Protein AF-0000000086157666 (afdb_homodimer)

Secondary structure (DSSP, 8-state):
-EE---------HHHHHHHHHHHHHHHHHTTTS---GGGHHHHHHHHHHHHGGGSTTEEEEEEEEE--SS-S--EEEEEEEEETTEEEEEEE--SS-HHHHHHHHHHHHHHHHHHHT-SEEEEEEESSSEEEEEEEETTEEEEPPPEE--EETTEE-HHHHHHHHHHHHHHHH--/-EE---------HHHHHHHHHHHHHHHHHTTTS---GGGHHHHHHHHHHTTGGGSTTEEEEEEEEE--SS-S--EEEEEEEEETTEEEEEEE--SS-HHHHHHHHHHHHHHHHHHHT-SEEEEEEESSSEEEEEEEETTEEEEPPPEE--EETTEEPHHHHHHHHHHHHHHHH--

Organism: Pythium oligandrum (NCBI:txid41045)

Nearest PDB structures (foldseek):
  3wvb-assembly1_B  TM=5.348E-01  e=3.841E-01  Methanocaldococcus jannaschii DSM 2661
  3dev-assembly1_B  TM=4.703E-01  e=2.670E-01  Staphylococcus haemolyticus JCSC1435
  2a42-assembly1_B  TM=3.749E-01  e=2.670E-01  Bos taurus
  4awn-assembly1_A  TM=3.803E-01  e=5.527E-01  Homo sapiens
  2a40-assembly1_B  TM=3.661E-01  e=6.630E-01  Bos taurus

Foldseek 3Di:
DAADAFDFAFDDPVLLVVLQVLQLVVCVVVVVPDQQLVRLCSLVVSLVVSQQVVFPQKDKDAWDWQDDPPDPDIAIFRMWMDHPLEIEGEHAGNDPDQPVNVVSVVVVQVSCCVVSVRQKYKYWYYNNFWIKIWIDHPNDIYIYDIQGWDDDNSGTDSVSSSRVSRSVNRSSRPD/DAADAFDFAFDDPVLLVVLQVLQLVVCVVVVVPDQQLVRLCSLVVSLVVSQQVVFPQKDKDAWDWQDDPPDPDIAIFRMWMDHPLEIEGEHAGNDPDQVVNVVSQVVVQVSCCVVSVRQKYKYWYYNNFWIKIWIDHPNDIYIYDIQGWDDDNSGTDSVSSSRVSRSVNRSSRPD

Solvent-accessible surface area (backbone atoms only — not comparable to full-atom values): 18558 Å² total; per-residue (Å²): 127,50,75,44,80,72,56,67,38,90,66,59,65,70,58,48,50,40,50,40,51,52,50,22,26,47,39,45,29,46,69,74,45,74,64,49,42,85,46,28,55,72,64,40,47,57,61,51,29,72,37,43,61,76,40,78,76,50,43,65,44,68,64,43,75,43,69,48,95,84,46,90,64,71,19,62,26,53,30,36,37,40,36,88,74,38,39,35,34,33,32,67,40,54,66,93,47,61,66,58,47,50,53,37,48,51,52,34,39,53,45,50,24,65,75,67,69,30,66,45,28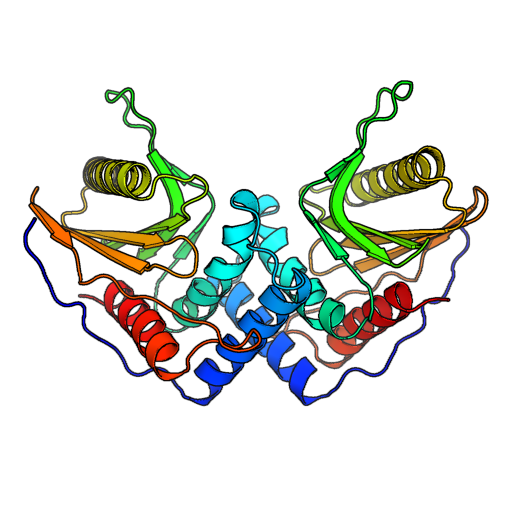,36,35,36,42,26,55,63,34,47,39,36,45,37,38,38,43,88,93,38,58,32,34,31,66,80,41,68,46,49,65,58,98,44,31,56,41,63,70,45,44,47,48,52,53,8,26,50,44,33,63,72,61,58,129,124,51,75,44,80,73,56,66,38,91,68,59,65,69,59,49,50,41,52,40,50,52,51,22,25,46,38,46,30,48,68,74,46,74,63,51,44,85,46,27,56,73,65,40,47,59,62,50,29,72,36,42,61,77,42,78,76,50,44,67,44,69,64,42,74,43,69,48,95,85,46,92,63,71,18,63,25,52,32,36,36,38,37,89,73,37,38,34,34,32,34,65,41,54,64,93,47,62,66,59,46,49,52,36,48,50,53,35,38,53,46,48,23,65,74,67,69,30,67,45,27,34,34,34,42,27,56,63,33,48,37,36,42,34,38,38,45,88,92,39,61,32,36,31,68,80,42,68,46,51,65,59,98,43,30,56,41,64,69,45,46,49,48,53,52,8,26,51,46,33,63,72,60,58,129

Structure (mmCIF, N/CA/C/O backbone):
data_AF-0000000086157666-model_v1
#
loop_
_entity.id
_entity.type
_entity.pdbx_description
1 polymer 'Uncharacterized protein'
#
loop_
_atom_site.group_PDB
_atom_site.id
_atom_site.type_symbol
_atom_site.label_atom_id
_atom_site.label_alt_id
_atom_site.label_comp_id
_atom_site.label_asym_id
_atom_site.label_entity_id
_atom_site.label_seq_id
_atom_site.pdbx_PDB_ins_code
_atom_site.Cartn_x
_atom_site.Cartn_y
_atom_site.Cartn_z
_atom_site.occupancy
_atom_site.B_iso_or_equiv
_atom_site.auth_seq_id
_atom_site.auth_comp_id
_atom_site.auth_asym_id
_atom_site.auth_atom_id
_atom_site.pdbx_PDB_model_num
ATOM 1 N N . MET A 1 1 ? -14.602 -25.766 -15.359 1 53.94 1 MET A N 1
ATOM 2 C CA . MET A 1 1 ? -13.531 -25.266 -14.5 1 53.94 1 MET A CA 1
ATOM 3 C C . MET A 1 1 ? -13.086 -26.328 -13.508 1 53.94 1 MET A C 1
ATOM 5 O O . MET A 1 1 ? -13.914 -27.016 -12.914 1 53.94 1 MET A O 1
ATOM 9 N N . GLN A 1 2 ? -11.914 -26.875 -13.734 1 71.19 2 GLN A N 1
ATOM 10 C CA . GLN A 1 2 ? -11.406 -27.906 -12.836 1 71.19 2 GLN A CA 1
ATOM 11 C C . GLN A 1 2 ? -10.859 -27.297 -11.555 1 71.19 2 GLN A C 1
ATOM 13 O O . GLN A 1 2 ? -10.297 -26.188 -11.57 1 71.19 2 GLN A O 1
ATOM 18 N N . VAL A 1 3 ? -11.227 -27.844 -10.477 1 75.62 3 VAL A N 1
ATOM 19 C CA . VAL A 1 3 ? -10.875 -27.344 -9.156 1 75.62 3 VAL A CA 1
ATOM 20 C C . VAL A 1 3 ? -9.578 -27.984 -8.688 1 75.62 3 VAL A C 1
ATOM 22 O O . VAL A 1 3 ? -9.367 -29.188 -8.875 1 75.62 3 VAL A O 1
ATOM 25 N N . TYR A 1 4 ? -8.672 -27.156 -8.422 1 81.88 4 TYR A N 1
ATOM 26 C CA . TYR A 1 4 ? -7.5 -27.688 -7.723 1 81.88 4 TYR A CA 1
ATOM 27 C C . TYR A 1 4 ? -7.387 -27.094 -6.324 1 81.88 4 TYR A C 1
ATOM 29 O O . TYR A 1 4 ? -8.148 -26.188 -5.965 1 81.88 4 TYR A O 1
ATOM 37 N N . ARG A 1 5 ? -6.613 -27.781 -5.488 1 86 5 ARG A N 1
ATOM 38 C CA . ARG A 1 5 ? -6.383 -27.25 -4.145 1 86 5 ARG A CA 1
ATOM 39 C C . ARG A 1 5 ? -4.953 -26.75 -3.998 1 86 5 ARG A C 1
ATOM 41 O O . ARG A 1 5 ? -3.998 -27.516 -4.113 1 86 5 ARG A O 1
ATOM 48 N N . GLU A 1 6 ? -4.902 -25.453 -3.773 1 89.38 6 GLU A N 1
ATOM 49 C CA . GLU A 1 6 ? -3.584 -24.859 -3.545 1 89.38 6 GLU A CA 1
ATOM 50 C C . GLU A 1 6 ? -3.043 -25.234 -2.168 1 89.38 6 GLU A C 1
ATOM 52 O O . GLU A 1 6 ? -3.762 -25.172 -1.17 1 89.38 6 GLU A O 1
ATOM 57 N N . ALA A 1 7 ? -1.804 -25.672 -2.119 1 90.19 7 ALA A N 1
ATOM 58 C CA . ALA A 1 7 ? -1.181 -26.031 -0.848 1 90.19 7 ALA A CA 1
ATOM 59 C C . ALA A 1 7 ? -1.034 -24.812 0.054 1 90.19 7 ALA A C 1
ATOM 61 O O . ALA A 1 7 ? -0.947 -23.688 -0.431 1 90.19 7 ALA A O 1
ATOM 62 N N . VAL A 1 8 ? -1.084 -25.062 1.365 1 93.56 8 VAL A N 1
ATOM 63 C CA . VAL A 1 8 ? -0.893 -24 2.346 1 93.56 8 VAL A CA 1
ATOM 64 C C . VAL A 1 8 ? 0.46 -24.172 3.033 1 93.56 8 VAL A C 1
ATOM 66 O O . VAL A 1 8 ? 0.665 -25.125 3.791 1 93.56 8 VAL A O 1
ATOM 69 N N . ARG A 1 9 ? 1.314 -23.297 2.793 1 93.56 9 ARG A N 1
ATOM 70 C CA . ARG A 1 9 ? 2.613 -23.312 3.459 1 93.56 9 ARG A CA 1
ATOM 71 C C . ARG A 1 9 ? 2.539 -22.656 4.832 1 93.56 9 ARG A C 1
ATOM 73 O O . ARG A 1 9 ? 1.799 -21.688 5.023 1 93.56 9 ARG A O 1
ATOM 80 N N . LEU A 1 10 ? 3.355 -23.188 5.633 1 92 10 LEU A N 1
ATOM 81 C CA . LEU A 1 10 ? 3.412 -22.609 6.973 1 92 10 LEU A CA 1
ATOM 82 C C . LEU A 1 10 ? 4.02 -21.203 6.93 1 92 10 LEU A C 1
ATOM 84 O O . LEU A 1 10 ? 5.027 -20.984 6.258 1 92 10 LEU A O 1
ATOM 88 N N . TYR A 1 11 ? 3.396 -20.312 7.605 1 93.69 11 TYR A N 1
ATOM 89 C CA . TYR A 1 11 ? 3.848 -18.938 7.746 1 93.69 11 TYR A CA 1
ATOM 90 C C . TYR A 1 11 ? 4.148 -18.609 9.203 1 93.69 11 TYR A C 1
ATOM 92 O O . TYR A 1 11 ? 3.369 -18.953 10.102 1 93.69 11 TYR A O 1
ATOM 100 N N . ALA A 1 12 ? 5.316 -18.047 9.438 1 93.81 12 ALA A N 1
ATOM 101 C CA . ALA A 1 12 ? 5.766 -17.797 10.805 1 93.81 12 ALA A CA 1
ATOM 102 C C . ALA A 1 12 ? 4.719 -17 11.578 1 93.81 12 ALA A C 1
ATOM 104 O O . ALA A 1 12 ? 4.184 -16 11.078 1 93.81 12 ALA A O 1
ATOM 105 N N . SER A 1 13 ? 4.465 -17.375 12.812 1 94 13 SER A N 1
ATOM 106 C CA . SER A 1 13 ? 3.438 -16.734 13.641 1 94 13 SER A CA 1
ATOM 107 C C . SER A 1 13 ? 3.752 -15.266 13.883 1 94 13 SER A C 1
ATOM 109 O O . SER A 1 13 ? 2.848 -14.438 13.93 1 94 13 SER A O 1
ATOM 111 N N . SER A 1 14 ? 4.988 -14.977 14.078 1 95 14 SER A N 1
ATOM 112 C CA . SER A 1 14 ? 5.391 -13.586 14.305 1 95 14 SER A CA 1
ATOM 113 C C . SER A 1 14 ? 5.07 -12.711 13.102 1 95 14 SER A C 1
ATOM 115 O O . SER A 1 14 ? 4.57 -11.594 13.258 1 95 14 SER A O 1
ATOM 117 N N . ASP A 1 15 ? 5.383 -13.258 11.945 1 96.5 15 ASP A N 1
ATOM 118 C CA . ASP A 1 15 ? 5.105 -12.508 10.727 1 96.5 15 ASP A CA 1
ATOM 119 C C . ASP A 1 15 ? 3.604 -12.391 10.477 1 96.5 15 ASP A C 1
ATOM 121 O O . ASP A 1 15 ? 3.127 -11.367 9.984 1 96.5 15 ASP A O 1
ATOM 125 N N . LEU A 1 16 ? 2.949 -13.422 10.852 1 97.19 16 LEU A N 1
ATOM 126 C CA . LEU A 1 16 ? 1.497 -13.398 10.719 1 97.19 16 LEU A CA 1
ATOM 127 C C . LEU A 1 16 ? 0.892 -12.312 11.609 1 97.19 16 LEU A C 1
ATOM 129 O O . LEU A 1 16 ? -0.056 -11.633 11.203 1 97.19 16 LEU A O 1
ATOM 133 N N . GLN A 1 17 ? 1.392 -12.172 12.758 1 97.19 17 GLN A N 1
ATOM 134 C CA . GLN A 1 17 ? 0.925 -11.141 13.672 1 97.19 17 GLN A CA 1
ATOM 135 C C . GLN A 1 17 ? 1.195 -9.75 13.117 1 97.19 17 GLN A C 1
ATOM 137 O O . GLN A 1 17 ? 0.362 -8.844 13.25 1 97.19 17 GLN A O 1
ATOM 142 N N . VAL A 1 18 ? 2.346 -9.602 12.531 1 97.88 18 VAL A N 1
ATOM 143 C CA . VAL A 1 18 ? 2.68 -8.328 11.906 1 97.88 18 VAL A CA 1
ATOM 144 C C . VAL A 1 18 ? 1.67 -8.016 10.805 1 97.88 18 VAL A C 1
ATOM 146 O O . VAL A 1 18 ? 1.102 -6.922 10.766 1 97.88 18 VAL A O 1
ATOM 149 N N . LEU A 1 19 ? 1.475 -8.984 9.984 1 97.88 19 LEU A N 1
ATOM 150 C CA . LEU A 1 19 ? 0.529 -8.797 8.891 1 97.88 19 LEU A CA 1
ATOM 151 C C . LEU A 1 19 ? -0.865 -8.484 9.422 1 97.88 19 LEU A C 1
ATOM 153 O O . LEU A 1 19 ? -1.534 -7.578 8.922 1 97.88 19 LEU A O 1
ATOM 157 N N . SER A 1 20 ? -1.284 -9.172 10.422 1 97.38 20 SER A N 1
ATOM 158 C CA . SER A 1 20 ? -2.582 -8.93 11.047 1 97.38 20 SER A CA 1
ATOM 159 C C . SER A 1 20 ? -2.686 -7.504 11.578 1 97.38 20 SER A C 1
ATOM 161 O O . SER A 1 20 ? -3.701 -6.836 11.383 1 97.38 20 SER A O 1
ATOM 163 N N . THR A 1 21 ? -1.69 -7.059 12.211 1 97.19 21 THR A N 1
ATOM 164 C CA . THR A 1 21 ? -1.676 -5.715 12.781 1 97.19 21 THR A CA 1
ATOM 165 C C . THR A 1 21 ? -1.778 -4.664 11.672 1 97.19 21 THR A C 1
ATOM 167 O O . THR A 1 21 ? -2.559 -3.715 11.781 1 97.19 21 THR A O 1
ATOM 170 N N . VAL A 1 22 ? -1.031 -4.887 10.617 1 96.94 22 VAL A N 1
ATOM 171 C CA . VAL A 1 22 ? -1.02 -3.92 9.523 1 96.94 22 VAL A CA 1
ATOM 172 C C . VAL A 1 22 ? -2.393 -3.875 8.859 1 96.94 22 VAL A C 1
ATOM 174 O O . VAL A 1 22 ? -2.906 -2.797 8.555 1 96.94 22 VAL A O 1
ATOM 177 N N . LEU A 1 23 ? -2.951 -5.004 8.648 1 95.19 23 LEU A N 1
ATOM 178 C CA . LEU A 1 23 ? -4.281 -5.055 8.055 1 95.19 23 LEU A CA 1
ATOM 179 C C . LEU A 1 23 ? -5.305 -4.363 8.953 1 95.19 23 LEU A C 1
ATOM 181 O O . LEU A 1 23 ? -6.199 -3.67 8.469 1 95.19 23 LEU A O 1
ATOM 185 N N . THR A 1 24 ? -5.16 -4.535 10.203 1 94.44 24 THR A N 1
ATOM 186 C CA . THR A 1 24 ? -6.039 -3.877 11.164 1 94.44 24 THR A CA 1
ATOM 187 C C . THR A 1 24 ? -5.871 -2.361 11.102 1 94.44 24 THR A C 1
ATOM 189 O O . THR A 1 24 ? -6.859 -1.622 11.117 1 94.44 24 THR A O 1
ATOM 192 N N . TRP A 1 25 ? -4.594 -1.924 11.023 1 94.19 25 TRP A N 1
ATOM 193 C CA . TRP A 1 25 ? -4.332 -0.496 10.875 1 94.19 25 TRP A CA 1
ATOM 194 C C . TRP A 1 25 ? -5.062 0.064 9.656 1 94.19 25 TRP A C 1
ATOM 196 O O . TRP A 1 25 ? -5.711 1.109 9.742 1 94.19 25 TRP A O 1
ATOM 206 N N . ILE A 1 26 ? -4.957 -0.619 8.57 1 93.38 26 ILE A N 1
ATOM 207 C CA . ILE A 1 26 ? -5.523 -0.158 7.309 1 93.38 26 ILE A CA 1
ATOM 208 C C . ILE A 1 26 ? -7.043 -0.086 7.418 1 93.38 26 ILE A C 1
ATOM 210 O O . ILE A 1 26 ? -7.648 0.937 7.086 1 93.38 26 ILE A O 1
ATOM 214 N N . LEU A 1 27 ? -7.625 -1.099 7.922 1 90.81 27 LEU A N 1
ATOM 215 C CA . LEU A 1 27 ? -9.078 -1.142 7.996 1 90.81 27 LEU A CA 1
ATOM 216 C C . LEU A 1 27 ? -9.609 -0.072 8.945 1 90.81 27 LEU A C 1
ATOM 218 O O . LEU A 1 27 ? -10.617 0.573 8.664 1 90.81 27 LEU A O 1
ATOM 222 N N . LYS A 1 28 ? -8.969 0.094 9.992 1 89.56 28 LYS A N 1
ATOM 223 C CA . LYS A 1 28 ? -9.391 1.103 10.961 1 89.56 28 LYS A CA 1
ATOM 224 C C . LYS A 1 28 ? -9.242 2.51 10.383 1 89.56 28 LYS A C 1
ATOM 226 O O . LYS A 1 28 ? -10.008 3.41 10.734 1 89.56 28 LYS A O 1
ATOM 231 N N . SER A 1 29 ? -8.227 2.631 9.586 1 89.38 29 SER A N 1
ATOM 232 C CA . SER A 1 29 ? -8.008 3.938 8.977 1 89.38 29 SER A CA 1
ATOM 233 C C . SER A 1 29 ? -9.148 4.316 8.039 1 89.38 29 SER A C 1
ATOM 235 O O . SER A 1 29 ? -9.414 5.5 7.828 1 89.38 29 SER A O 1
ATOM 237 N N . PHE A 1 30 ? -9.812 3.359 7.512 1 83.12 30 PHE A N 1
ATOM 238 C CA . PHE A 1 30 ? -10.922 3.643 6.609 1 83.12 30 PHE A CA 1
ATOM 239 C C . PHE A 1 30 ? -12.258 3.529 7.34 1 83.12 30 PHE A C 1
ATOM 241 O O . PHE A 1 30 ? -13.312 3.646 6.723 1 83.12 30 PHE A O 1
ATOM 248 N N . LYS A 1 31 ? -12.297 3.691 8.688 1 70.31 31 LYS A N 1
ATOM 249 C CA . LYS A 1 31 ? -13.43 3.725 9.609 1 70.31 31 LYS A CA 1
ATOM 250 C C . LYS A 1 31 ? -14.508 2.734 9.188 1 70.31 31 LYS A C 1
ATOM 252 O O . LYS A 1 31 ? -15.695 3.061 9.195 1 70.31 31 LYS A O 1
ATOM 257 N N . GLY A 1 32 ? -14.156 1.56 8.914 1 55.94 32 GLY A N 1
ATOM 258 C CA . GLY A 1 32 ? -15.141 0.522 8.672 1 55.94 32 GLY A CA 1
ATOM 259 C C . GLY A 1 32 ? -15.836 0.662 7.332 1 55.94 32 GLY A C 1
ATOM 260 O O . GLY A 1 32 ? -16.703 -0.151 6.984 1 55.94 32 GLY A O 1
ATOM 261 N N . ILE A 1 33 ? -15.672 1.904 6.805 1 53.53 33 ILE A N 1
ATOM 262 C CA . ILE A 1 33 ? -16.281 1.963 5.48 1 53.53 33 ILE A CA 1
ATOM 263 C C . ILE A 1 33 ? -15.508 1.069 4.512 1 53.53 33 ILE A C 1
ATOM 265 O O . ILE A 1 33 ? -14.297 0.89 4.656 1 53.53 33 ILE A O 1
ATOM 269 N N . LEU A 1 34 ? -16.344 0.432 3.883 1 56.06 34 LEU A N 1
ATOM 270 C CA . LEU A 1 34 ? -15.82 -0.434 2.832 1 56.06 34 LEU A CA 1
ATOM 271 C C . LEU A 1 34 ? -14.781 0.299 1.99 1 56.06 34 LEU A C 1
ATOM 273 O O . LEU A 1 34 ? -15.008 1.43 1.557 1 56.06 34 LEU A O 1
ATOM 277 N N . LEU A 1 35 ? -13.594 -0.05 2.15 1 66.06 35 LEU A N 1
ATOM 278 C CA . LEU A 1 35 ? -12.547 0.42 1.249 1 66.06 35 LEU A CA 1
ATOM 279 C C . LEU A 1 35 ? -13.102 0.649 -0.153 1 66.06 35 LEU A C 1
ATOM 281 O O . LEU A 1 35 ? -13.812 -0.206 -0.694 1 66.06 35 LEU A O 1
ATOM 285 N N . ARG A 1 36 ? -13.039 1.963 -0.493 1 73.19 36 ARG A N 1
ATOM 286 C CA . ARG A 1 36 ? -13.367 2.168 -1.901 1 73.19 36 ARG A CA 1
ATOM 287 C C . ARG A 1 36 ? -12.641 1.154 -2.781 1 73.19 36 ARG A C 1
ATOM 289 O O . ARG A 1 36 ? -11.547 0.693 -2.438 1 73.19 36 ARG A O 1
ATOM 296 N N . MET A 1 37 ? -13.359 0.844 -3.775 1 74.94 37 MET A N 1
ATOM 297 C CA . MET A 1 37 ? -12.797 -0.153 -4.688 1 74.94 37 MET A CA 1
ATOM 298 C C . MET A 1 37 ? -11.398 0.248 -5.141 1 74.94 37 MET A C 1
ATOM 300 O O . MET A 1 37 ? -10.5 -0.593 -5.211 1 74.94 37 MET A O 1
ATOM 304 N N . THR A 1 38 ? -11.227 1.511 -5.285 1 71.38 38 THR A N 1
ATOM 305 C CA . THR A 1 38 ? -9.953 2.008 -5.797 1 71.38 38 THR A CA 1
ATOM 306 C C . THR A 1 38 ? -8.867 1.918 -4.727 1 71.38 38 THR A C 1
ATOM 308 O O . THR A 1 38 ? -7.68 1.969 -5.039 1 71.38 38 THR A O 1
ATOM 311 N N . ASP A 1 39 ? -9.352 1.662 -3.51 1 82.69 39 ASP A N 1
ATOM 312 C CA . ASP A 1 39 ? -8.406 1.687 -2.396 1 82.69 39 ASP A CA 1
ATOM 313 C C . ASP A 1 39 ? -8.055 0.271 -1.944 1 82.69 39 ASP A C 1
ATOM 315 O O . ASP A 1 39 ? -7.203 0.087 -1.071 1 82.69 39 ASP A O 1
ATOM 319 N N . ARG A 1 40 ? -8.562 -0.678 -2.658 1 89.69 40 ARG A N 1
ATOM 320 C CA . ARG A 1 40 ? -8.406 -2.066 -2.236 1 89.69 40 ARG A CA 1
ATOM 321 C C . ARG A 1 40 ? -6.953 -2.518 -2.365 1 89.69 40 ARG A C 1
ATOM 323 O O . ARG A 1 40 ? -6.516 -3.43 -1.66 1 89.69 40 ARG A O 1
ATOM 330 N N . THR A 1 41 ? -6.262 -1.806 -3.135 1 91.94 41 THR A N 1
ATOM 331 C CA . THR A 1 41 ? -4.855 -2.152 -3.305 1 91.94 41 THR A CA 1
ATOM 332 C C . THR A 1 41 ? -4.094 -1.981 -1.993 1 91.94 41 THR A C 1
ATOM 334 O O . THR A 1 41 ? -3.166 -2.742 -1.703 1 91.94 41 THR A O 1
ATOM 337 N N . HIS A 1 42 ? -4.52 -1.074 -1.185 1 92.38 42 HIS A N 1
ATOM 338 C CA . HIS A 1 42 ? -3.854 -0.849 0.093 1 92.38 42 HIS A CA 1
ATOM 339 C C . HIS A 1 42 ? -4.074 -2.02 1.045 1 92.38 42 HIS A C 1
ATOM 341 O O . HIS A 1 42 ? -3.23 -2.301 1.897 1 92.38 42 HIS A O 1
ATOM 347 N N . LEU A 1 43 ? -5.168 -2.652 0.862 1 92.81 43 LEU A N 1
ATOM 348 C CA . LEU A 1 43 ? -5.477 -3.807 1.697 1 92.81 43 LEU A CA 1
ATOM 349 C C . LEU A 1 43 ? -4.785 -5.059 1.171 1 92.81 43 LEU A C 1
ATOM 351 O O . LEU A 1 43 ? -4.414 -5.941 1.949 1 92.81 43 LEU A O 1
ATOM 355 N N . VAL A 1 44 ? -4.477 -5.109 -0.074 1 95.5 44 VAL A N 1
ATOM 356 C CA . VAL A 1 44 ? -3.977 -6.316 -0.725 1 95.5 44 VAL A CA 1
ATOM 357 C C . VAL A 1 44 ? -2.451 -6.312 -0.714 1 95.5 44 VAL A C 1
ATOM 359 O O . VAL A 1 44 ? -1.823 -7.359 -0.517 1 95.5 44 VAL A O 1
ATOM 362 N N . ALA A 1 45 ? -1.854 -5.199 -0.817 1 95.5 45 ALA A N 1
ATOM 363 C CA . ALA A 1 45 ? -0.411 -5.062 -0.997 1 95.5 45 ALA A CA 1
ATOM 364 C C . ALA A 1 45 ? 0.347 -5.703 0.163 1 95.5 45 ALA A C 1
ATOM 366 O O . ALA A 1 45 ? 1.345 -6.398 -0.047 1 95.5 45 ALA A O 1
ATOM 367 N N . PRO A 1 46 ? -0.121 -5.566 1.376 1 96.62 46 PRO A N 1
ATOM 368 C CA . PRO A 1 46 ? 0.637 -6.156 2.482 1 96.62 46 PRO A CA 1
ATOM 369 C C . PRO A 1 46 ? 0.793 -7.672 2.35 1 96.62 46 PRO A C 1
ATOM 371 O O . PRO A 1 46 ? 1.799 -8.234 2.793 1 96.62 46 PRO A O 1
ATOM 374 N N . PHE A 1 47 ? -0.173 -8.344 1.762 1 96.88 47 PHE A N 1
ATOM 375 C CA . PHE A 1 47 ? -0.066 -9.781 1.56 1 96.88 47 PHE A CA 1
ATOM 376 C C . PHE A 1 47 ? 1.107 -10.117 0.646 1 96.88 47 PHE A C 1
ATOM 378 O O . PHE A 1 47 ? 1.761 -11.148 0.818 1 96.88 47 PHE A O 1
ATOM 385 N N . LEU A 1 48 ? 1.305 -9.258 -0.298 1 95.5 48 LEU A N 1
ATOM 386 C CA . LEU A 1 48 ? 2.408 -9.461 -1.232 1 95.5 48 LEU A CA 1
ATOM 387 C C . LEU A 1 48 ? 3.75 -9.211 -0.548 1 95.5 48 LEU A C 1
ATOM 389 O O . LEU A 1 48 ? 4.656 -10.047 -0.637 1 95.5 48 LEU A O 1
ATOM 393 N N . TRP A 1 49 ? 3.789 -8.125 0.187 1 95.44 49 TRP A N 1
ATOM 394 C CA . TRP A 1 49 ? 5.051 -7.746 0.817 1 95.44 49 TRP A CA 1
ATOM 395 C C . TRP A 1 49 ? 5.449 -8.758 1.883 1 95.44 49 TRP A C 1
ATOM 397 O O . TRP A 1 49 ? 6.641 -9.008 2.094 1 95.44 49 TRP A O 1
ATOM 407 N N . ALA A 1 50 ? 4.531 -9.359 2.471 1 96.25 50 ALA A N 1
ATOM 408 C CA . ALA A 1 50 ? 4.793 -10.312 3.547 1 96.25 50 ALA A CA 1
ATOM 409 C C . ALA A 1 50 ? 5.398 -11.602 3.004 1 96.25 50 ALA A C 1
ATOM 411 O O . ALA A 1 50 ? 6.043 -12.352 3.74 1 96.25 50 ALA A O 1
ATOM 412 N N . VAL A 1 51 ? 5.238 -11.867 1.74 1 95.44 51 VAL A N 1
ATOM 413 C CA . VAL A 1 51 ? 5.578 -13.195 1.243 1 95.44 51 VAL A CA 1
ATOM 414 C C . VAL A 1 51 ? 6.773 -13.102 0.296 1 95.44 51 VAL A C 1
ATOM 416 O O . VAL A 1 51 ? 7.617 -14 0.261 1 95.44 51 VAL A O 1
ATOM 419 N N . VAL A 1 52 ? 6.949 -12.055 -0.426 1 93.12 52 VAL A N 1
ATOM 420 C CA . VAL A 1 52 ? 7.918 -11.93 -1.51 1 93.12 52 VAL A CA 1
ATOM 421 C C . VAL A 1 52 ? 9.328 -12.125 -0.962 1 93.12 52 VAL A C 1
ATOM 423 O O . VAL A 1 52 ? 10.125 -12.867 -1.532 1 93.12 52 VAL A O 1
ATOM 426 N N . PRO A 1 53 ? 9.625 -11.57 0.208 1 91.5 53 PRO A N 1
ATOM 427 C CA . PRO A 1 53 ? 10.992 -11.727 0.719 1 91.5 53 PRO A CA 1
ATOM 428 C C . PRO A 1 53 ? 11.328 -13.172 1.076 1 91.5 53 PRO A C 1
ATOM 430 O O . PRO A 1 53 ? 12.508 -13.516 1.215 1 91.5 53 PRO A O 1
ATOM 433 N N . LEU A 1 54 ? 10.344 -13.984 1.205 1 92.81 54 LEU A N 1
ATOM 434 C CA . LEU A 1 54 ? 10.555 -15.367 1.617 1 92.81 54 LEU A CA 1
ATOM 435 C C . LEU A 1 54 ? 10.828 -16.25 0.41 1 92.81 54 LEU A C 1
ATOM 437 O O . LEU A 1 54 ? 11.219 -17.422 0.565 1 92.81 54 LEU A O 1
ATOM 441 N N . VAL A 1 55 ? 10.562 -15.727 -0.764 1 91.25 55 VAL A N 1
ATOM 442 C CA . VAL A 1 55 ? 10.719 -16.5 -1.99 1 91.25 55 VAL A CA 1
ATOM 443 C C . VAL A 1 55 ? 11.977 -16.047 -2.732 1 91.25 55 VAL A C 1
ATOM 445 O O . VAL A 1 55 ? 12.023 -14.922 -3.246 1 91.25 55 VAL A O 1
ATOM 448 N N . PRO A 1 56 ? 12.891 -16.875 -2.809 1 87.56 56 PRO A N 1
ATOM 449 C CA . PRO A 1 56 ? 14.148 -16.453 -3.436 1 87.56 56 PRO A CA 1
ATOM 450 C C . PRO A 1 56 ? 13.992 -16.141 -4.918 1 87.56 56 PRO A C 1
ATOM 452 O O . PRO A 1 56 ? 13.109 -16.688 -5.586 1 87.56 56 PRO A O 1
ATOM 455 N N . ASN A 1 57 ? 14.82 -15.242 -5.449 1 88.69 57 ASN A N 1
ATOM 456 C CA . ASN A 1 57 ? 14.93 -14.914 -6.867 1 88.69 57 ASN A CA 1
ATOM 457 C C . ASN A 1 57 ? 13.594 -14.453 -7.441 1 88.69 57 ASN A C 1
ATOM 459 O O . ASN A 1 57 ? 13.195 -14.883 -8.531 1 88.69 57 ASN A O 1
ATOM 463 N N . THR A 1 58 ? 12.875 -13.773 -6.621 1 90.69 58 THR A N 1
ATOM 464 C CA . THR A 1 58 ? 11.586 -13.25 -7.059 1 90.69 58 THR A CA 1
ATOM 465 C C . THR A 1 58 ? 11.648 -11.734 -7.223 1 90.69 58 THR A C 1
ATOM 467 O O . THR A 1 58 ? 12.227 -11.039 -6.387 1 90.69 58 THR A O 1
ATOM 470 N N . SER A 1 59 ? 11.133 -11.266 -8.344 1 88.25 59 SER A N 1
ATOM 471 C CA . SER A 1 59 ? 10.984 -9.828 -8.57 1 88.25 59 SER A CA 1
ATOM 472 C C . SER A 1 59 ? 9.516 -9.438 -8.711 1 88.25 59 SER A C 1
ATOM 474 O O . SER A 1 59 ? 8.68 -10.273 -9.062 1 88.25 59 SER A O 1
ATOM 476 N N . VAL A 1 60 ? 9.266 -8.188 -8.398 1 90.88 60 VAL A N 1
ATOM 477 C CA . VAL A 1 60 ? 7.895 -7.695 -8.453 1 90.88 60 VAL A CA 1
ATOM 478 C C . VAL A 1 60 ? 7.812 -6.496 -9.391 1 90.88 60 VAL A C 1
ATOM 480 O O . VAL A 1 60 ? 8.664 -5.609 -9.359 1 90.88 60 VAL A O 1
ATOM 483 N N . SER A 1 61 ? 6.875 -6.516 -10.273 1 89.56 61 SER A N 1
ATOM 484 C CA . SER A 1 61 ? 6.488 -5.367 -11.086 1 89.56 61 SER A CA 1
ATOM 485 C C . SER A 1 61 ? 5.074 -4.91 -10.758 1 89.56 61 SER A C 1
ATOM 487 O O . SER A 1 61 ? 4.191 -5.73 -10.5 1 89.56 61 SER A O 1
ATOM 489 N N . LEU A 1 62 ? 4.957 -3.594 -10.773 1 90.81 62 LEU A N 1
ATOM 490 C CA . LEU A 1 62 ? 3.664 -3.029 -10.406 1 90.81 62 LEU A CA 1
ATOM 491 C C . LEU A 1 62 ? 2.934 -2.496 -11.633 1 90.81 62 LEU A C 1
ATOM 493 O O . LEU A 1 62 ? 3.564 -2.002 -12.57 1 90.81 62 LEU A O 1
ATOM 497 N N . ASP A 1 63 ? 1.607 -2.648 -11.555 1 88.94 63 ASP A N 1
ATOM 498 C CA . ASP A 1 63 ? 0.711 -2.039 -12.531 1 88.94 63 ASP A CA 1
ATOM 499 C C . ASP A 1 63 ? 1.143 -2.377 -13.953 1 88.94 63 ASP A C 1
ATOM 501 O O . ASP A 1 63 ? 1.374 -1.481 -14.766 1 88.94 63 ASP A O 1
ATOM 505 N N . GLU A 1 64 ? 1.008 -3.57 -14.266 1 88.5 64 GLU A N 1
ATOM 506 C CA . GLU A 1 64 ? 1.419 -4.02 -15.594 1 88.5 64 GLU A CA 1
ATOM 507 C C . GLU A 1 64 ? 0.217 -4.164 -16.531 1 88.5 64 GLU A C 1
ATOM 509 O O . GLU A 1 64 ? -0.706 -4.93 -16.234 1 88.5 64 GLU A O 1
ATOM 514 N N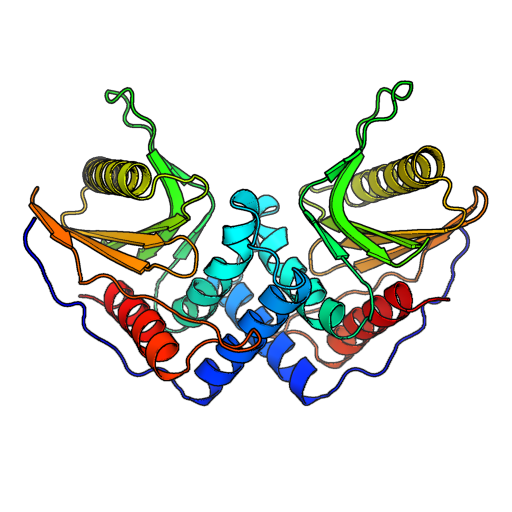 . ASP A 1 65 ? 0.312 -3.385 -17.578 1 89 65 ASP A N 1
ATOM 515 C CA . ASP A 1 65 ? -0.658 -3.57 -18.656 1 89 65 ASP A CA 1
ATOM 516 C C . ASP A 1 65 ? -0.179 -4.621 -19.641 1 89 65 ASP A C 1
ATOM 518 O O . ASP A 1 65 ? 0.962 -4.574 -20.109 1 89 65 ASP A O 1
ATOM 522 N N . LEU A 1 66 ? -1.055 -5.508 -19.781 1 84.12 66 LEU A N 1
ATOM 523 C CA . LEU A 1 66 ? -0.72 -6.582 -20.719 1 84.12 66 LEU A CA 1
ATOM 524 C C . LEU A 1 66 ? -1.477 -6.426 -22.031 1 84.12 66 LEU A C 1
ATOM 526 O O . LEU A 1 66 ? -2.693 -6.227 -22.031 1 84.12 66 LEU A O 1
ATOM 530 N N . GLU A 1 67 ? -0.788 -6.035 -23.078 1 73.62 67 GLU A N 1
ATOM 531 C CA . GLU A 1 67 ? -1.411 -5.918 -24.391 1 73.62 67 GLU A CA 1
ATOM 532 C C . GLU A 1 67 ? -0.832 -6.938 -25.359 1 73.62 67 GLU A C 1
ATOM 534 O O . GLU A 1 67 ? 0.37 -7.211 -25.344 1 73.62 67 GLU A O 1
ATOM 539 N N . ARG A 1 68 ? -1.715 -7.801 -25.828 1 62.03 68 ARG A N 1
ATOM 540 C CA . ARG A 1 68 ? -1.311 -8.602 -26.969 1 62.03 68 ARG A CA 1
ATOM 541 C C . ARG A 1 68 ? -1.435 -7.797 -28.266 1 62.03 68 ARG A C 1
ATOM 543 O O . ARG A 1 68 ? -2.318 -6.945 -28.391 1 62.03 68 ARG A O 1
ATOM 550 N N . SER A 1 69 ? -0.375 -7.66 -29.078 1 53.53 69 SER A N 1
ATOM 551 C CA . SER A 1 69 ? -0.558 -7.117 -30.422 1 53.53 69 SER A CA 1
ATOM 552 C C . SER A 1 69 ? -1.942 -7.449 -30.969 1 53.53 69 SER A C 1
ATOM 554 O O . SER A 1 69 ? -2.574 -6.613 -31.609 1 53.53 69 SER A O 1
ATOM 556 N N . ARG A 1 70 ? -2.352 -8.672 -30.906 1 48.84 70 ARG A N 1
ATOM 557 C CA . ARG A 1 70 ? -3.518 -9.062 -31.688 1 48.84 70 ARG A CA 1
ATOM 558 C C . ARG A 1 70 ? -4.777 -9.07 -30.828 1 48.84 70 ARG A C 1
ATOM 560 O O . ARG A 1 70 ? -5.879 -9.297 -31.344 1 48.84 70 ARG A O 1
ATOM 567 N N . VAL A 1 71 ? -4.676 -9.07 -29.562 1 53.25 71 VAL A N 1
ATOM 568 C CA . VAL A 1 71 ? -5.941 -9.219 -28.844 1 53.25 71 VAL A CA 1
ATOM 569 C C . VAL A 1 71 ? -6.383 -7.859 -28.297 1 53.25 71 VAL A C 1
ATOM 571 O O . VAL A 1 71 ? -5.582 -7.133 -27.703 1 53.25 71 VAL A O 1
ATOM 574 N N . ASP A 1 72 ? -7.477 -7.383 -28.703 1 57.16 72 ASP A N 1
ATOM 575 C CA . ASP A 1 72 ? -8.188 -6.137 -28.422 1 57.16 72 ASP A CA 1
ATOM 576 C C . ASP A 1 72 ? -8.57 -6.039 -26.953 1 57.16 72 ASP A C 1
ATOM 578 O O . ASP A 1 72 ? -9.352 -5.164 -26.562 1 57.16 72 ASP A O 1
ATOM 582 N N . ALA A 1 73 ? -8.195 -7.09 -26.203 1 62.78 73 ALA A N 1
ATOM 583 C CA . ALA A 1 73 ? -8.664 -6.859 -24.844 1 62.78 73 ALA A CA 1
ATOM 584 C C . ALA A 1 73 ? -7.492 -6.703 -23.875 1 62.78 73 ALA A C 1
ATOM 586 O O . ALA A 1 73 ? -6.867 -7.691 -23.484 1 62.78 73 ALA A O 1
ATOM 587 N N . PRO A 1 74 ? -7.191 -5.496 -23.625 1 72.06 74 PRO A N 1
ATOM 588 C CA . PRO A 1 74 ? -6.102 -5.258 -22.672 1 72.06 74 PRO A CA 1
ATOM 589 C C . PRO A 1 74 ? -6.395 -5.812 -21.281 1 72.06 74 PRO A C 1
ATOM 591 O O . PRO A 1 74 ? -7.559 -5.879 -20.875 1 72.06 74 PRO A O 1
ATOM 594 N N . SER A 1 75 ? -5.434 -6.684 -20.797 1 85.81 75 SER A N 1
ATOM 595 C CA . SER A 1 75 ? -5.52 -7.09 -19.391 1 85.81 75 SER A CA 1
ATOM 596 C C . SER A 1 75 ? -4.5 -6.34 -18.531 1 85.81 75 SER A C 1
ATOM 598 O O . SER A 1 75 ? -3.611 -5.672 -19.062 1 85.81 75 SER A O 1
ATOM 600 N N . HIS A 1 76 ? -4.871 -6.348 -17.281 1 91.75 76 HIS A N 1
ATOM 601 C CA . HIS A 1 76 ? -4.062 -5.605 -16.328 1 91.75 76 HIS A CA 1
ATOM 602 C C . HIS A 1 76 ? -3.848 -6.406 -15.055 1 91.75 76 HIS A C 1
ATOM 604 O O . HIS A 1 76 ? -4.758 -7.102 -14.586 1 91.75 76 HIS A O 1
ATOM 610 N N . PHE A 1 77 ? -2.551 -6.418 -14.625 1 94.44 77 PHE A N 1
ATOM 611 C CA . PHE A 1 77 ? -2.291 -6.914 -13.273 1 94.44 77 PHE A CA 1
ATOM 612 C C . PHE A 1 77 ? -1.737 -5.809 -12.391 1 94.44 77 PHE A C 1
ATOM 614 O O . PHE A 1 77 ? -0.896 -5.02 -12.82 1 94.44 77 PHE A O 1
ATOM 621 N N . ASP A 1 78 ? -2.266 -5.738 -11.203 1 93.88 78 ASP A N 1
ATOM 622 C CA . ASP A 1 78 ? -1.765 -4.77 -10.234 1 93.88 78 ASP A CA 1
ATOM 623 C C . ASP A 1 78 ? -0.34 -5.109 -9.797 1 93.88 78 ASP A C 1
ATOM 625 O O . ASP A 1 78 ? 0.463 -4.215 -9.531 1 93.88 78 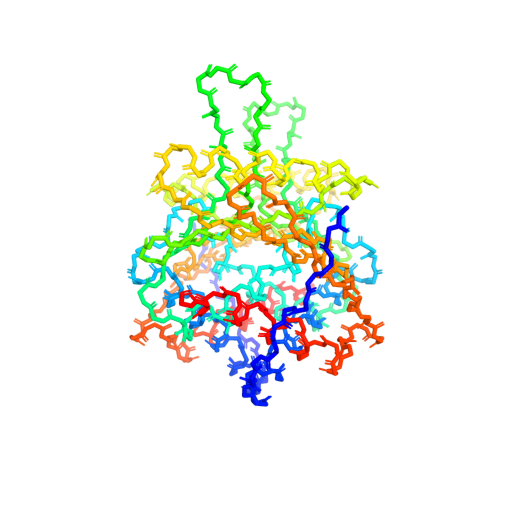ASP A O 1
ATOM 629 N N . PHE A 1 79 ? -0.055 -6.398 -9.703 1 94.5 79 PHE A N 1
ATOM 630 C CA . PHE A 1 79 ? 1.273 -6.906 -9.383 1 94.5 79 PHE A CA 1
ATOM 631 C C . PHE A 1 79 ? 1.628 -8.094 -10.273 1 94.5 79 PHE A C 1
ATOM 633 O O . PHE A 1 79 ? 0.783 -8.945 -10.539 1 94.5 79 PHE A O 1
ATOM 640 N N . VAL A 1 80 ? 2.854 -8.109 -10.695 1 93 80 VAL A N 1
ATOM 641 C CA . VAL A 1 80 ? 3.381 -9.273 -11.391 1 93 80 VAL A CA 1
ATOM 642 C C . VAL A 1 80 ? 4.68 -9.727 -10.734 1 93 80 VAL A C 1
ATOM 644 O O . VAL A 1 80 ? 5.613 -8.938 -10.578 1 93 80 VAL A O 1
ATOM 647 N N . LEU A 1 81 ? 4.613 -10.93 -10.312 1 92.88 81 LEU A N 1
ATOM 648 C CA . LEU A 1 81 ? 5.801 -11.539 -9.727 1 92.88 81 LEU A CA 1
ATOM 649 C C . LEU A 1 81 ? 6.484 -12.469 -10.719 1 92.88 81 LEU A C 1
ATOM 651 O O . LEU A 1 81 ? 5.812 -13.203 -11.445 1 92.88 81 LEU A O 1
ATOM 655 N N . ARG A 1 82 ? 7.781 -12.352 -10.75 1 90.5 82 ARG A N 1
ATOM 656 C CA . ARG A 1 82 ? 8.594 -13.18 -11.648 1 90.5 82 ARG A CA 1
ATOM 657 C C . ARG A 1 82 ? 9.625 -13.977 -10.867 1 90.5 82 ARG A C 1
ATOM 659 O O . ARG A 1 82 ? 10.398 -13.414 -10.086 1 90.5 82 ARG A O 1
ATOM 666 N N . ARG A 1 83 ? 9.586 -15.234 -11.109 1 90.19 83 ARG A N 1
ATOM 667 C CA . ARG A 1 83 ? 10.562 -16.156 -10.523 1 90.19 83 ARG A CA 1
ATOM 668 C C . ARG A 1 83 ? 11.008 -17.203 -11.539 1 90.19 83 ARG A C 1
ATOM 670 O O . ARG A 1 83 ? 10.281 -18.141 -11.828 1 90.19 83 ARG A O 1
ATOM 677 N N . GLY A 1 84 ? 12.234 -17.031 -12 1 85.56 84 GLY A N 1
ATOM 678 C CA . GLY A 1 84 ? 12.633 -17.922 -13.078 1 85.56 84 GLY A CA 1
ATOM 679 C C . GLY A 1 84 ? 11.656 -17.922 -14.242 1 85.56 84 GLY A C 1
ATOM 680 O O . GLY A 1 84 ? 11.383 -16.875 -14.828 1 85.56 84 GLY A O 1
ATOM 681 N N . THR A 1 85 ? 11.031 -19.078 -14.469 1 84.19 85 THR A N 1
ATOM 682 C CA . THR A 1 85 ? 10.102 -19.203 -15.586 1 84.19 85 THR A CA 1
ATOM 683 C C . THR A 1 85 ? 8.656 -19.094 -15.094 1 84.19 85 THR A C 1
ATOM 685 O O . THR A 1 85 ? 7.719 -19.266 -15.875 1 84.19 85 THR A O 1
ATOM 688 N N . LYS A 1 86 ? 8.508 -18.734 -13.906 1 87.81 86 LYS A N 1
ATOM 689 C CA . LYS A 1 86 ? 7.168 -18.641 -13.336 1 87.81 86 LYS A CA 1
ATOM 690 C C . LYS A 1 86 ? 6.711 -17.188 -13.234 1 87.81 86 LYS A C 1
ATOM 692 O O . LYS A 1 86 ? 7.508 -16.297 -12.93 1 87.81 86 LYS A O 1
ATOM 697 N N . ARG A 1 87 ? 5.465 -17.109 -13.562 1 91.75 87 ARG A N 1
ATOM 698 C CA . ARG A 1 87 ? 4.824 -15.797 -13.453 1 91.75 87 ARG A CA 1
ATOM 699 C C . ARG A 1 87 ? 3.547 -15.883 -12.625 1 91.75 87 ARG A C 1
ATOM 701 O O . ARG A 1 87 ? 2.787 -16.844 -12.742 1 91.75 87 ARG A O 1
ATOM 708 N N . THR A 1 88 ? 3.445 -14.938 -11.812 1 93.75 88 THR A N 1
ATOM 709 C CA . THR A 1 88 ? 2.223 -14.836 -11.023 1 93.75 88 THR A CA 1
ATOM 710 C C . THR A 1 88 ? 1.649 -13.422 -11.102 1 93.75 88 THR A C 1
ATOM 712 O O . THR A 1 88 ? 2.338 -12.453 -10.781 1 93.75 88 THR A O 1
ATOM 715 N N . GLY A 1 89 ? 0.456 -13.336 -11.555 1 95.38 89 GLY A N 1
ATOM 716 C CA . GLY A 1 89 ? -0.245 -12.062 -11.547 1 95.38 89 GLY A CA 1
ATOM 717 C C . GLY A 1 89 ? -1.205 -11.914 -10.383 1 95.38 89 GLY A C 1
ATOM 718 O O . GLY A 1 89 ? -1.827 -12.891 -9.953 1 95.38 89 GLY A O 1
ATOM 719 N N . VAL A 1 90 ? -1.272 -10.703 -9.852 1 96.44 90 VAL A N 1
ATOM 720 C CA . VAL A 1 90 ? -2.293 -10.375 -8.859 1 96.44 90 VAL A CA 1
ATOM 721 C C . VAL A 1 90 ? -3.203 -9.273 -9.398 1 96.44 90 VAL A C 1
ATOM 723 O O . VAL A 1 90 ? -2.732 -8.188 -9.75 1 96.44 90 VAL A O 1
ATOM 726 N N . LEU A 1 91 ? -4.438 -9.609 -9.484 1 95.62 91 LEU A N 1
ATOM 727 C CA . LEU A 1 91 ? -5.438 -8.633 -9.906 1 95.62 91 LEU A CA 1
ATOM 728 C C . LEU A 1 91 ? -6.359 -8.258 -8.75 1 95.62 91 LEU A C 1
ATOM 730 O O . LEU A 1 91 ? -7.023 -9.125 -8.18 1 95.62 91 LEU A O 1
ATOM 734 N N . VAL A 1 92 ? -6.348 -6.996 -8.398 1 95.19 92 VAL A N 1
ATOM 735 C CA . VAL A 1 92 ? -7.246 -6.469 -7.379 1 95.19 92 VAL A CA 1
ATOM 736 C C . VAL A 1 92 ? -8.562 -6.039 -8.016 1 95.19 92 VAL A C 1
ATOM 738 O O . VAL A 1 92 ? -8.57 -5.246 -8.969 1 95.19 92 VAL A O 1
ATOM 741 N N . VAL A 1 93 ? -9.602 -6.586 -7.531 1 92.81 93 VAL A N 1
ATOM 742 C CA . VAL A 1 93 ? -10.93 -6.262 -8.039 1 92.81 93 VAL A CA 1
ATOM 743 C C . VAL A 1 93 ? -11.312 -4.84 -7.629 1 92.81 93 VAL A C 1
ATOM 745 O O . VAL A 1 93 ? -11.461 -4.555 -6.438 1 92.81 93 VAL A O 1
ATOM 748 N N . LYS A 1 94 ? -11.422 -4.012 -8.539 1 86.62 94 LYS A N 1
ATOM 749 C CA . LYS A 1 94 ? -11.727 -2.613 -8.258 1 86.62 94 LYS A CA 1
ATOM 750 C C . LYS A 1 94 ? -13.133 -2.25 -8.742 1 86.62 94 LYS A C 1
ATOM 752 O O . LYS A 1 94 ? -13.484 -1.072 -8.797 1 86.62 94 LYS A O 1
ATOM 757 N N . ASP A 1 95 ? -13.812 -3.229 -9.234 1 80 95 ASP A N 1
ATOM 758 C CA . ASP A 1 95 ? -15.211 -3.035 -9.609 1 80 95 ASP A CA 1
ATOM 759 C C . ASP A 1 95 ? -16.109 -4.055 -8.906 1 80 95 ASP A C 1
ATOM 761 O O . ASP A 1 95 ? -15.664 -4.758 -8 1 80 95 ASP A O 1
ATOM 765 N N . GLU A 1 96 ? -17.391 -3.951 -9.25 1 75.5 96 GLU A N 1
ATOM 766 C CA . GLU A 1 96 ? -18.359 -4.785 -8.547 1 75.5 96 GLU A CA 1
ATOM 767 C C . GLU A 1 96 ? -18.484 -6.16 -9.203 1 75.5 96 GLU A C 1
ATOM 769 O O . GLU A 1 96 ? -19.156 -7.047 -8.672 1 75.5 96 GLU A O 1
ATOM 774 N N . MET A 1 97 ? -17.719 -6.344 -10.148 1 83.62 97 MET A N 1
ATOM 775 C CA . MET A 1 97 ? -17.922 -7.59 -10.883 1 83.62 97 MET A CA 1
ATOM 776 C C . MET A 1 97 ? -16.688 -8.484 -10.781 1 83.62 97 MET A C 1
ATOM 778 O O . MET A 1 97 ? -15.812 -8.445 -11.648 1 83.62 97 MET A O 1
ATOM 782 N N . PHE A 1 98 ? -16.766 -9.281 -9.852 1 87.38 98 PHE A N 1
ATOM 783 C CA . PHE A 1 98 ? -15.664 -10.203 -9.602 1 87.38 98 PHE A CA 1
ATOM 784 C C . PHE A 1 98 ? -15.438 -11.117 -10.797 1 87.38 98 PHE A C 1
ATOM 786 O O . PHE A 1 98 ? -14.297 -11.391 -11.172 1 87.38 98 PHE A O 1
ATOM 793 N N . ARG A 1 99 ? -16.562 -11.516 -11.453 1 85.69 99 ARG A N 1
ATOM 794 C CA . ARG A 1 99 ? -16.469 -12.43 -12.586 1 85.69 99 ARG A CA 1
ATOM 795 C C . ARG A 1 99 ? -15.711 -11.797 -13.75 1 85.69 99 ARG A C 1
ATOM 797 O O . ARG A 1 99 ? -14.938 -12.469 -14.43 1 85.69 99 ARG A O 1
ATOM 804 N N . ASN A 1 100 ? -15.977 -10.555 -13.922 1 88.5 100 ASN A N 1
ATOM 805 C CA . ASN A 1 100 ? -15.25 -9.844 -14.969 1 88.5 100 ASN A CA 1
ATOM 806 C C . ASN A 1 100 ? -13.75 -9.82 -14.688 1 88.5 100 ASN A C 1
ATOM 808 O O . ASN A 1 100 ? -12.938 -9.992 -15.602 1 88.5 100 ASN A O 1
ATOM 812 N N . SER A 1 101 ? -13.453 -9.648 -13.445 1 91.06 101 SER A N 1
ATOM 813 C CA . SER A 1 101 ? -12.039 -9.617 -13.07 1 91.06 101 SER A CA 1
ATOM 814 C C . SER A 1 101 ? -11.391 -10.992 -13.242 1 91.06 101 SER A C 1
ATOM 816 O O . SER A 1 101 ? -10.219 -11.086 -13.609 1 91.06 101 SER A O 1
ATOM 818 N N . LEU A 1 102 ? -12.211 -11.992 -13.039 1 89.56 102 LEU A N 1
ATOM 819 C CA . LEU A 1 102 ? -11.695 -13.336 -13.25 1 89.56 102 LEU A CA 1
ATOM 820 C C . LEU A 1 102 ? -11.375 -13.578 -14.727 1 89.56 102 LEU A C 1
ATOM 822 O O . LEU A 1 102 ? -10.312 -14.109 -15.055 1 89.56 102 LEU A O 1
ATOM 826 N N . VAL A 1 103 ? -12.227 -13.164 -15.539 1 88.38 103 VAL A N 1
ATOM 827 C CA . VAL A 1 103 ? -12.023 -13.305 -16.969 1 88.38 103 VAL A CA 1
ATOM 828 C C . VAL A 1 103 ? -10.789 -12.516 -17.406 1 88.38 103 VAL A C 1
ATOM 830 O O . VAL A 1 103 ? -9.953 -13.016 -18.156 1 88.38 103 VAL A O 1
ATOM 833 N N . ARG A 1 104 ? -10.625 -11.344 -16.875 1 90 104 ARG A N 1
ATOM 834 C CA . ARG A 1 104 ? -9.469 -10.508 -17.188 1 90 104 ARG A CA 1
ATOM 835 C C . ARG A 1 104 ? -8.18 -11.164 -16.719 1 90 104 ARG A C 1
ATOM 837 O O . ARG A 1 104 ? -7.148 -11.078 -17.391 1 90 104 ARG A O 1
ATOM 844 N N . ALA A 1 105 ? -8.273 -11.734 -15.602 1 91.38 105 ALA A N 1
ATOM 845 C CA . ALA A 1 105 ? -7.09 -12.422 -15.086 1 91.38 105 ALA A CA 1
ATOM 846 C C . ALA A 1 105 ? -6.711 -13.609 -15.969 1 91.38 105 ALA A C 1
ATOM 848 O O . ALA A 1 105 ? -5.531 -13.828 -16.25 1 91.38 105 ALA A O 1
ATOM 849 N N . PHE A 1 106 ? -7.703 -14.266 -16.469 1 88.44 106 PHE A N 1
ATOM 850 C CA . PHE A 1 106 ? -7.449 -15.398 -17.344 1 88.44 106 PHE A CA 1
ATOM 851 C C . PHE A 1 106 ? -6.789 -14.938 -18.641 1 88.44 106 PHE A C 1
ATOM 853 O O . PHE A 1 106 ? -5.777 -15.508 -19.062 1 88.44 106 PHE A O 1
ATOM 860 N N . LEU A 1 107 ? -7.383 -13.945 -19.125 1 88.56 107 LEU A N 1
ATOM 861 C CA . LEU A 1 107 ? -6.801 -13.391 -20.344 1 88.56 107 LEU A CA 1
ATOM 862 C C . LEU A 1 107 ? -5.359 -12.953 -20.109 1 88.56 107 LEU A C 1
ATOM 864 O O . LEU A 1 107 ? -4.484 -13.18 -20.938 1 88.56 107 LEU A O 1
ATOM 868 N N . GLY A 1 108 ? -5.156 -12.352 -18.984 1 91.06 108 GLY A N 1
ATOM 869 C CA . GLY A 1 108 ? -3.809 -11.93 -18.625 1 91.06 108 GLY A CA 1
ATOM 870 C C . GLY A 1 108 ? -2.826 -13.086 -18.547 1 91.06 108 GLY A C 1
ATOM 871 O O . GLY A 1 108 ? -1.688 -12.977 -19 1 91.06 108 GLY A O 1
ATOM 872 N N . CYS A 1 109 ? -3.264 -14.164 -18 1 90.25 109 CYS A N 1
ATOM 873 C CA . CYS A 1 109 ? -2.412 -15.344 -17.906 1 90.25 109 CYS A CA 1
ATOM 874 C C . CYS A 1 109 ? -2.033 -15.852 -19.281 1 90.25 109 CYS A C 1
ATOM 876 O O . CYS A 1 109 ? -0.877 -16.203 -19.531 1 90.25 109 CYS A O 1
ATOM 878 N N . GLU A 1 110 ? -2.961 -15.859 -20.156 1 87.25 110 GLU A N 1
ATOM 879 C CA . GLU A 1 110 ? -2.705 -16.328 -21.516 1 87.25 110 GLU A CA 1
ATOM 880 C C . GLU A 1 110 ? -1.715 -15.414 -22.234 1 87.25 110 GLU A C 1
ATOM 882 O O . GLU A 1 110 ? -0.83 -15.891 -22.938 1 87.25 110 GLU A O 1
ATOM 887 N N . ILE A 1 111 ? -1.882 -14.164 -22.031 1 88.44 111 ILE A N 1
ATOM 888 C CA . ILE A 1 111 ? -0.997 -13.195 -22.656 1 88.44 111 ILE A CA 1
ATOM 889 C C . ILE A 1 111 ? 0.429 -13.383 -22.156 1 88.44 111 ILE A C 1
ATOM 891 O O . ILE A 1 111 ? 1.379 -13.414 -22.938 1 88.44 111 ILE A O 1
ATOM 895 N N . ILE A 1 112 ? 0.553 -13.516 -20.875 1 89.12 112 ILE A N 1
ATOM 896 C CA . ILE A 1 112 ? 1.871 -13.703 -20.266 1 89.12 112 ILE A CA 1
ATOM 897 C C . ILE A 1 112 ? 2.496 -14.992 -20.797 1 89.12 112 ILE A C 1
ATOM 899 O O . ILE A 1 112 ? 3.68 -15.023 -21.141 1 89.12 112 ILE A O 1
ATOM 903 N N . ALA A 1 113 ? 1.697 -16.031 -20.828 1 86.81 113 ALA A N 1
ATOM 904 C CA . ALA A 1 113 ? 2.195 -17.312 -21.328 1 86.81 113 ALA A CA 1
ATOM 905 C C . ALA A 1 113 ? 2.715 -17.188 -22.75 1 86.81 113 ALA A C 1
ATOM 907 O O . ALA A 1 113 ? 3.758 -17.75 -23.094 1 86.81 113 ALA A O 1
ATOM 908 N N . ASP A 1 114 ? 2.061 -16.438 -23.531 1 84.62 114 ASP A N 1
ATOM 909 C CA . ASP A 1 114 ? 2.408 -16.266 -24.938 1 84.62 114 ASP A CA 1
ATOM 910 C C . ASP A 1 114 ? 3.666 -15.414 -25.109 1 84.62 114 ASP A C 1
ATOM 912 O O . ASP A 1 114 ? 4.57 -15.773 -25.859 1 84.62 114 ASP A O 1
ATOM 916 N N . ILE A 1 115 ? 3.723 -14.375 -24.359 1 84.5 115 ILE A N 1
ATOM 917 C CA . ILE A 1 115 ? 4.789 -13.391 -24.531 1 84.5 115 ILE A CA 1
ATOM 918 C C . ILE A 1 115 ? 6.082 -13.93 -23.906 1 84.5 115 ILE A C 1
ATOM 920 O O . ILE A 1 115 ? 7.168 -13.734 -24.469 1 84.5 115 ILE A O 1
ATOM 924 N N . GLU A 1 116 ? 5.914 -14.57 -22.844 1 85.81 116 GLU A N 1
ATOM 925 C CA . GLU A 1 116 ? 7.117 -14.969 -22.125 1 85.81 116 GLU A CA 1
ATOM 926 C C . GLU A 1 116 ? 7.398 -16.453 -22.297 1 85.81 116 GLU A C 1
ATOM 928 O O . GLU A 1 116 ? 8.352 -16.984 -21.719 1 85.81 116 GLU A O 1
ATOM 933 N N . TYR A 1 117 ? 6.598 -17.109 -23.078 1 84.06 117 TYR A N 1
ATOM 934 C CA . TYR A 1 117 ? 6.766 -18.531 -23.391 1 84.06 117 TYR A CA 1
ATOM 935 C C . TYR A 1 117 ? 6.797 -19.359 -22.109 1 84.06 117 TYR A C 1
ATOM 937 O O . TYR A 1 117 ? 7.688 -20.203 -21.938 1 84.06 117 TYR A O 1
ATOM 945 N N . CYS A 1 118 ? 5.895 -19 -21.234 1 83.44 118 CYS A N 1
ATOM 946 C CA . CYS A 1 118 ? 5.719 -19.75 -19.984 1 83.44 118 CYS A CA 1
ATOM 947 C C . CYS A 1 118 ? 4.602 -20.781 -20.125 1 83.44 118 CYS A C 1
ATOM 949 O O . CYS A 1 118 ? 3.549 -20.484 -20.703 1 83.44 118 CYS A O 1
ATOM 951 N N . HIS A 1 119 ? 4.832 -21.969 -19.688 1 79.44 119 HIS A N 1
ATOM 952 C CA . HIS A 1 119 ? 3.818 -23.016 -19.766 1 79.44 119 HIS A CA 1
ATOM 953 C C . HIS A 1 119 ? 2.867 -22.953 -18.578 1 79.44 119 HIS A C 1
ATOM 955 O O . HIS A 1 119 ? 1.759 -23.484 -18.641 1 79.44 119 HIS A O 1
ATOM 961 N N . GLU A 1 120 ? 3.318 -22.328 -17.531 1 85.44 120 GLU A N 1
ATOM 962 C CA . GLU A 1 120 ? 2.514 -22.234 -16.312 1 85.44 120 GLU A CA 1
ATOM 963 C C . GLU A 1 120 ? 2.498 -20.812 -15.773 1 85.44 120 GLU A C 1
ATOM 965 O O . GLU A 1 120 ? 3.553 -20.219 -15.523 1 85.44 120 GLU A O 1
ATOM 970 N N . VAL A 1 121 ? 1.285 -20.297 -15.727 1 90.94 121 VAL A N 1
ATOM 971 C CA . VAL A 1 121 ? 1.109 -18.953 -15.172 1 90.94 121 VAL A CA 1
ATOM 972 C C . VAL A 1 121 ? 0.061 -19 -14.062 1 90.94 121 VAL A C 1
ATOM 974 O O . VAL A 1 121 ? -0.996 -19.609 -14.211 1 90.94 121 VAL A O 1
ATOM 977 N N . HIS A 1 122 ? 0.401 -18.438 -12.961 1 93.25 122 HIS A N 1
ATOM 978 C CA . HIS A 1 122 ? -0.509 -18.359 -11.828 1 93.25 122 HIS A CA 1
ATOM 979 C C . HIS A 1 122 ? -1.098 -16.953 -11.688 1 93.25 122 HIS A C 1
ATOM 981 O O . HIS A 1 122 ? -0.492 -15.984 -12.133 1 93.25 122 HIS A O 1
ATOM 987 N N . ALA A 1 123 ? -2.27 -16.922 -11.102 1 94.5 123 ALA A N 1
ATOM 988 C CA . ALA A 1 123 ? -2.855 -15.617 -10.82 1 94.5 123 ALA A CA 1
ATOM 989 C C . ALA A 1 123 ? -3.682 -15.648 -9.539 1 94.5 123 ALA A C 1
ATOM 991 O O . ALA A 1 123 ? -4.145 -16.719 -9.117 1 94.5 123 ALA A O 1
ATOM 992 N N . VAL A 1 124 ? -3.74 -14.555 -8.961 1 96.19 124 VAL A N 1
ATOM 993 C CA . VAL A 1 124 ? -4.633 -14.312 -7.828 1 96.19 124 VAL A CA 1
ATOM 994 C C . VAL A 1 124 ? -5.594 -13.172 -8.156 1 96.19 124 VAL A C 1
ATOM 996 O O . VAL A 1 124 ? -5.176 -12.125 -8.648 1 96.19 124 VAL A O 1
ATOM 999 N N . VAL A 1 125 ? -6.871 -13.422 -7.949 1 95.06 125 VAL A N 1
ATOM 1000 C CA . VAL A 1 125 ? -7.887 -12.383 -8.055 1 95.06 125 VAL A CA 1
ATOM 1001 C C . VAL A 1 125 ? -8.5 -12.125 -6.68 1 95.06 125 VAL A C 1
ATOM 1003 O O . VAL A 1 125 ? -8.922 -13.062 -5.996 1 95.06 125 VAL A O 1
ATOM 1006 N N . THR A 1 126 ? -8.539 -10.852 -6.301 1 95.44 126 THR A N 1
ATOM 1007 C CA . THR A 1 126 ? -8.992 -10.594 -4.938 1 95.44 126 THR A CA 1
ATOM 1008 C C . THR A 1 126 ? -9.531 -9.172 -4.801 1 95.44 126 THR A C 1
ATOM 1010 O O . THR A 1 126 ? -9.102 -8.273 -5.523 1 95.44 126 THR A O 1
ATOM 1013 N N . ASP A 1 127 ? -10.508 -9.016 -3.945 1 92.06 127 ASP A N 1
ATOM 1014 C CA . ASP A 1 127 ? -10.953 -7.688 -3.531 1 92.06 127 ASP A CA 1
ATOM 1015 C C . ASP A 1 127 ? -10.477 -7.367 -2.115 1 92.06 127 ASP A C 1
ATOM 1017 O O . ASP A 1 127 ? -10.945 -6.402 -1.505 1 92.06 127 ASP A O 1
ATOM 1021 N N . GLY A 1 128 ? -9.586 -8.156 -1.636 1 91.25 128 GLY A N 1
ATOM 1022 C CA . GLY A 1 128 ? -9.094 -7.996 -0.275 1 91.25 128 GLY A CA 1
ATOM 1023 C C . GLY A 1 128 ? -9.758 -8.938 0.711 1 91.25 128 GLY A C 1
ATOM 1024 O O . GLY A 1 128 ? -9.172 -9.297 1.732 1 91.25 128 GLY A O 1
ATOM 1025 N N . GLN A 1 129 ? -10.93 -9.352 0.445 1 91.75 129 GLN A N 1
ATOM 1026 C CA . GLN A 1 129 ? -11.664 -10.273 1.302 1 91.75 129 GLN A CA 1
ATOM 1027 C C . GLN A 1 129 ? -11.812 -11.641 0.638 1 91.75 129 GLN A C 1
ATOM 1029 O O . GLN A 1 129 ? -11.508 -12.672 1.249 1 91.75 129 GLN A O 1
ATOM 1034 N N . THR A 1 130 ? -12.258 -11.555 -0.577 1 93.69 130 THR A N 1
ATOM 1035 C CA . THR A 1 130 ? -12.375 -12.781 -1.35 1 93.69 130 THR A CA 1
ATOM 1036 C C . THR A 1 130 ? -11.102 -13.039 -2.158 1 93.69 130 THR A C 1
ATOM 1038 O O . THR A 1 130 ? -10.617 -12.141 -2.859 1 93.69 130 THR A O 1
ATOM 1041 N N . TRP A 1 131 ? -10.562 -14.219 -2.049 1 95.31 131 TRP A N 1
ATOM 1042 C CA . TRP A 1 131 ? -9.328 -14.594 -2.729 1 95.31 131 TRP A CA 1
ATOM 1043 C C . TRP A 1 131 ? -9.539 -15.828 -3.604 1 95.31 131 TRP A C 1
ATOM 1045 O O . TRP A 1 131 ? -9.961 -16.875 -3.115 1 95.31 131 TRP A O 1
ATOM 1055 N N . VAL A 1 132 ? -9.211 -15.68 -4.871 1 94.69 132 VAL A N 1
ATOM 1056 C CA . VAL A 1 132 ? -9.281 -16.797 -5.805 1 94.69 132 VAL A CA 1
ATOM 1057 C C . VAL A 1 132 ? -7.906 -17.031 -6.43 1 94.69 132 VAL A C 1
ATOM 1059 O O . VAL A 1 132 ? -7.316 -16.109 -7.004 1 94.69 132 VAL A O 1
ATOM 1062 N N . PHE A 1 133 ? -7.43 -18.219 -6.266 1 94.88 133 PHE A N 1
ATOM 1063 C CA . PHE A 1 133 ? -6.156 -18.625 -6.848 1 94.88 133 PHE A CA 1
ATOM 1064 C C . PHE A 1 133 ? -6.383 -19.406 -8.141 1 94.88 133 PHE A C 1
ATOM 1066 O O . PHE A 1 133 ? -7.199 -20.328 -8.188 1 94.88 133 PHE A O 1
ATOM 1073 N N . ILE A 1 134 ? -5.676 -18.984 -9.117 1 91.94 134 ILE A N 1
ATOM 1074 C CA . ILE A 1 134 ? -5.852 -19.547 -10.445 1 91.94 134 ILE A CA 1
ATOM 1075 C C . ILE A 1 134 ? -4.52 -20.078 -10.961 1 91.94 134 ILE A C 1
ATOM 1077 O O . ILE A 1 134 ? -3.463 -19.5 -10.688 1 91.94 134 ILE A O 1
ATOM 1081 N N . ARG A 1 135 ? -4.648 -21.125 -11.734 1 88.69 135 ARG A N 1
ATOM 1082 C CA . ARG A 1 135 ? -3.514 -21.688 -12.461 1 88.69 135 ARG A CA 1
ATOM 1083 C C . ARG A 1 135 ? -3.867 -21.922 -13.922 1 88.69 135 ARG A C 1
ATOM 1085 O O . ARG A 1 135 ? -4.898 -22.531 -14.227 1 88.69 135 ARG A O 1
ATOM 1092 N N . SER A 1 136 ? -3.09 -21.312 -14.688 1 86 136 SER A N 1
ATOM 1093 C CA . SER A 1 136 ? -3.203 -21.594 -16.109 1 86 136 SER A CA 1
ATOM 1094 C C . SER A 1 136 ? -2.113 -22.547 -16.578 1 86 136 SER A C 1
ATOM 1096 O O . SER A 1 136 ? -0.924 -22.25 -16.484 1 86 136 SER A O 1
ATOM 1098 N N . LEU A 1 137 ? -2.562 -23.781 -16.984 1 81.56 137 LEU A N 1
ATOM 1099 C CA . LEU A 1 137 ? -1.662 -24.812 -17.469 1 81.56 137 LEU A CA 1
ATOM 1100 C C . LEU A 1 137 ? -2.117 -25.328 -18.828 1 81.56 137 LEU A C 1
ATOM 1102 O O . LEU A 1 137 ? -3.191 -25.922 -18.953 1 81.56 137 LEU A O 1
ATOM 1106 N N . ASP A 1 138 ? -1.18 -25.344 -19.828 1 75.25 138 ASP A N 1
ATOM 1107 C CA . ASP A 1 138 ? -1.397 -25.891 -21.156 1 75.25 138 ASP A CA 1
ATOM 1108 C C . ASP A 1 138 ? -2.834 -25.656 -21.625 1 75.25 138 ASP A C 1
ATOM 1110 O O . ASP A 1 138 ? -3.514 -26.594 -22.047 1 75.25 138 ASP A O 1
ATOM 1114 N N . GLU A 1 139 ? -3.48 -24.5 -21.438 1 67.25 139 GLU A N 1
ATOM 1115 C CA . GLU A 1 139 ? -4.773 -24.062 -21.953 1 67.25 139 GLU A CA 1
ATOM 1116 C C . GLU A 1 139 ? -5.91 -24.484 -21.016 1 67.25 139 GLU A C 1
ATOM 1118 O O . GLU A 1 139 ? -7.078 -24.453 -21.406 1 67.25 139 GLU A O 1
ATOM 1123 N N . LYS A 1 140 ? -5.516 -25.094 -19.969 1 79.69 140 LYS A N 1
ATOM 1124 C CA . LYS A 1 140 ? -6.535 -25.359 -18.953 1 79.69 140 LYS A CA 1
ATOM 1125 C C . LYS A 1 140 ? -6.441 -24.359 -17.812 1 79.69 140 LYS A C 1
ATOM 1127 O O . LYS A 1 140 ? -5.348 -23.953 -17.422 1 79.69 140 LYS A O 1
ATOM 1132 N N . ILE A 1 141 ? -7.637 -24.016 -17.406 1 81.69 141 ILE A N 1
ATOM 1133 C CA . ILE A 1 141 ? -7.695 -23.094 -16.281 1 81.69 141 ILE A CA 1
ATOM 1134 C C . ILE A 1 141 ? -8.219 -23.828 -15.039 1 81.69 141 ILE A C 1
ATOM 1136 O O . ILE A 1 141 ? -9.266 -24.469 -15.094 1 81.69 141 ILE A O 1
ATOM 1140 N N . LEU A 1 142 ? -7.363 -23.766 -14.039 1 86.25 142 LEU A N 1
ATOM 1141 C CA . LEU A 1 142 ? -7.754 -24.359 -12.766 1 86.25 142 LEU A CA 1
ATOM 1142 C C . LEU A 1 142 ? -7.941 -23.281 -11.703 1 86.25 142 LEU A C 1
ATOM 1144 O O . LEU A 1 142 ? -7.234 -22.266 -11.711 1 86.25 142 LEU A O 1
ATOM 1148 N N . TYR A 1 143 ? -9.023 -23.516 -10.883 1 86.31 143 TYR A N 1
ATOM 1149 C CA . TYR A 1 143 ? -9.219 -22.562 -9.789 1 86.31 143 TYR A CA 1
ATOM 1150 C C . TYR A 1 143 ? -9.258 -23.281 -8.445 1 86.31 143 TYR A C 1
ATOM 1152 O O . TYR A 1 143 ? -9.797 -24.391 -8.344 1 86.31 143 TYR A O 1
ATOM 1160 N N . ASP A 1 144 ? -8.641 -22.641 -7.492 1 86.06 144 ASP A N 1
ATOM 1161 C CA . ASP A 1 144 ? -8.773 -23.062 -6.105 1 86.06 144 ASP A CA 1
ATOM 1162 C C . ASP A 1 144 ? -10.133 -22.672 -5.535 1 86.06 144 ASP A C 1
ATOM 1164 O O . ASP A 1 144 ? -10.867 -21.906 -6.152 1 86.06 144 ASP A O 1
ATOM 1168 N N . GLU A 1 145 ? -10.438 -23.297 -4.465 1 83.38 145 GLU A N 1
ATOM 1169 C CA . GLU A 1 145 ? -11.641 -22.859 -3.756 1 83.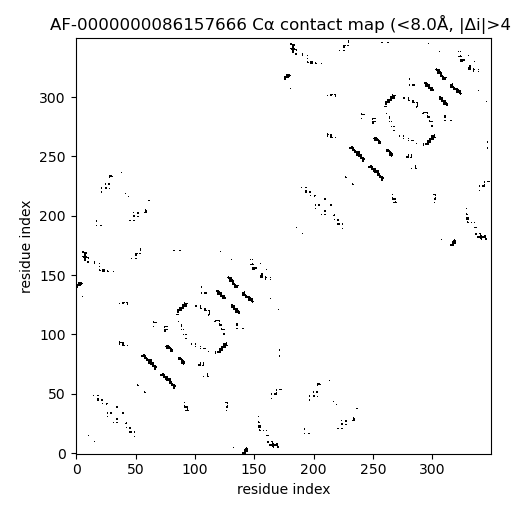38 145 GLU A CA 1
ATOM 1170 C C . GLU A 1 145 ? -11.57 -21.375 -3.422 1 83.38 145 GLU A C 1
ATOM 1172 O O . GLU A 1 145 ? -10.484 -20.797 -3.332 1 83.38 145 GLU A O 1
ATOM 1177 N N . ILE A 1 146 ? -12.727 -20.875 -3.295 1 88.19 146 ILE A N 1
ATOM 1178 C CA . ILE A 1 146 ? -12.812 -19.484 -2.893 1 88.19 146 ILE A CA 1
ATOM 1179 C C . ILE A 1 146 ? -12.453 -19.344 -1.414 1 88.19 146 ILE A C 1
ATOM 1181 O O . ILE A 1 146 ? -13.031 -20.031 -0.566 1 88.19 146 ILE A O 1
ATOM 1185 N N . ASN A 1 147 ? -11.453 -18.531 -1.13 1 92.56 147 ASN A N 1
ATOM 1186 C CA . ASN A 1 147 ? -11.062 -18.219 0.24 1 92.56 147 ASN A CA 1
ATOM 1187 C C . ASN A 1 147 ? -11.586 -16.859 0.678 1 92.56 147 ASN A C 1
ATOM 1189 O O . ASN A 1 147 ? -11.32 -15.844 0.022 1 92.56 147 ASN A O 1
ATOM 1193 N N . VAL A 1 148 ? -12.289 -16.859 1.788 1 93.75 148 VAL A N 1
ATOM 1194 C CA . VAL A 1 148 ? -12.867 -15.617 2.273 1 93.75 148 VAL A CA 1
ATOM 1195 C C . VAL A 1 148 ? -12.18 -15.203 3.576 1 93.75 148 VAL A C 1
ATOM 1197 O O . VAL A 1 148 ? -12.258 -15.922 4.578 1 93.75 148 VAL A O 1
ATOM 1200 N N . LEU A 1 149 ? -11.5 -14.156 3.5 1 94.81 149 LEU A N 1
ATOM 1201 C CA . LEU A 1 149 ? -10.891 -13.555 4.684 1 94.81 149 LEU A CA 1
ATOM 1202 C C . LEU A 1 149 ? -11.875 -12.625 5.383 1 94.81 149 LEU A C 1
ATOM 1204 O O . LEU A 1 149 ? -12.195 -11.547 4.863 1 94.81 149 LEU A O 1
ATOM 1208 N N . THR A 1 150 ? -12.289 -13.016 6.523 1 93.19 150 THR A N 1
ATOM 1209 C CA . THR A 1 150 ? -13.234 -12.203 7.281 1 93.19 150 THR A CA 1
ATOM 1210 C C . THR A 1 150 ? -12.5 -11.344 8.312 1 93.19 150 THR A C 1
ATOM 1212 O O . THR A 1 150 ? -11.375 -11.664 8.703 1 93.19 150 THR A O 1
ATOM 1215 N N . PHE A 1 151 ? -13.164 -10.258 8.617 1 90.38 151 PHE A N 1
ATOM 1216 C CA . PHE A 1 151 ? -12.633 -9.344 9.625 1 90.38 151 PHE A CA 1
ATOM 1217 C C . PHE A 1 151 ? -13.625 -9.156 10.766 1 90.38 151 PHE A C 1
ATOM 1219 O O . PHE A 1 151 ? -14.828 -9.039 10.531 1 90.38 151 PHE A O 1
ATOM 1226 N N . CYS A 1 152 ? -13.086 -9.258 11.961 1 86.44 152 CYS A N 1
ATOM 1227 C CA . CYS A 1 152 ? -13.859 -8.984 13.172 1 86.44 152 CYS A CA 1
ATOM 1228 C C . CYS A 1 152 ? -13.312 -7.758 13.898 1 86.44 152 CYS A C 1
ATOM 1230 O O . CYS A 1 152 ? -12.156 -7.746 14.32 1 86.44 152 CYS A O 1
ATOM 1232 N N . ASP A 1 153 ? -14.086 -6.73 14.055 1 83.56 153 ASP A N 1
ATOM 1233 C CA . ASP A 1 153 ? -13.68 -5.465 14.664 1 83.56 153 ASP A CA 1
ATOM 1234 C C . ASP A 1 153 ? -12.406 -4.93 14.023 1 83.56 153 ASP A C 1
ATOM 1236 O O . ASP A 1 153 ? -11.484 -4.496 14.727 1 83.56 153 ASP A O 1
ATOM 1240 N N . GLY A 1 154 ? -12.281 -5.211 12.789 1 86.19 154 GLY A N 1
ATOM 1241 C CA . GLY A 1 154 ? -11.18 -4.652 12.016 1 86.19 154 GLY A CA 1
ATOM 1242 C C . GLY A 1 154 ? -9.992 -5.59 11.922 1 86.19 154 GLY A C 1
ATOM 1243 O O . GLY A 1 154 ? -9.055 -5.332 11.156 1 86.19 154 GLY A O 1
ATOM 1244 N N . ALA A 1 155 ? -10.047 -6.629 12.641 1 91.81 155 ALA A N 1
ATOM 1245 C CA . ALA A 1 155 ? -8.93 -7.57 12.617 1 91.81 155 ALA A CA 1
ATOM 1246 C C . ALA A 1 155 ? -9.281 -8.812 11.805 1 91.81 155 ALA A C 1
ATOM 1248 O O . ALA A 1 155 ? -10.406 -9.32 11.883 1 91.81 155 ALA A O 1
ATOM 1249 N N . PRO A 1 156 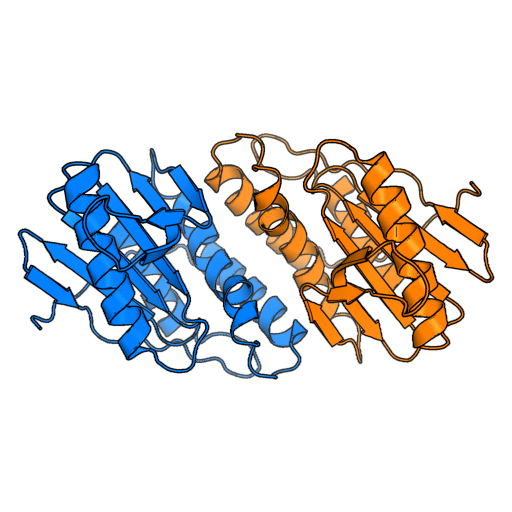? -8.297 -9.219 11.062 1 95.44 156 PRO A N 1
ATOM 1250 C CA . PRO A 1 156 ? -8.586 -10.406 10.258 1 95.44 156 PRO A CA 1
ATOM 1251 C C . PRO A 1 156 ? -8.641 -11.688 11.094 1 95.44 156 PRO A C 1
ATOM 1253 O O . PRO A 1 156 ? -7.926 -11.805 12.094 1 95.44 156 PRO A O 1
ATOM 1256 N N . ASP A 1 157 ? -9.555 -12.578 10.609 1 96.31 157 ASP A N 1
ATOM 1257 C CA . ASP A 1 157 ? -9.531 -13.93 11.172 1 96.31 157 ASP A CA 1
ATOM 1258 C C . ASP A 1 157 ? -8.164 -14.586 10.961 1 96.31 157 ASP A C 1
ATOM 1260 O O . ASP A 1 157 ? -7.715 -14.734 9.82 1 96.31 157 ASP A O 1
ATOM 1264 N N . THR A 1 158 ? -7.566 -15.016 12.031 1 95.06 158 THR A N 1
ATOM 1265 C CA . THR A 1 158 ? -6.18 -15.477 11.992 1 95.06 158 THR A CA 1
ATOM 1266 C C . THR A 1 158 ? -6.059 -16.766 11.188 1 95.06 158 THR A C 1
ATOM 1268 O O . THR A 1 158 ? -5.102 -16.938 10.43 1 95.06 158 THR A O 1
ATOM 1271 N N . THR A 1 159 ? -6.988 -17.641 11.352 1 95.12 159 THR A N 1
ATOM 1272 C CA . THR A 1 159 ? -6.957 -18.906 10.641 1 95.12 159 THR A CA 1
ATOM 1273 C C . THR A 1 159 ? -7.066 -18.688 9.133 1 95.12 159 THR A C 1
ATOM 1275 O O . THR A 1 159 ? -6.281 -19.234 8.359 1 95.12 159 THR A O 1
ATOM 1278 N N . MET A 1 160 ? -7.973 -17.875 8.781 1 95.38 160 MET A N 1
ATOM 1279 C CA . MET A 1 160 ? -8.172 -17.594 7.363 1 95.38 160 MET A CA 1
ATOM 1280 C C . MET A 1 160 ? -6.996 -16.797 6.797 1 95.38 160 MET A C 1
ATOM 1282 O O . MET A 1 160 ? -6.609 -16.984 5.645 1 95.38 160 MET A O 1
ATOM 1286 N N . LEU A 1 161 ? -6.508 -15.914 7.605 1 97.25 161 LEU A N 1
ATOM 1287 C CA . LEU A 1 161 ? -5.328 -15.156 7.195 1 97.25 161 LEU A CA 1
ATOM 1288 C C . LEU A 1 161 ? -4.164 -16.094 6.879 1 97.25 161 LEU A C 1
ATOM 1290 O O . LEU A 1 161 ? -3.508 -15.938 5.848 1 97.25 161 LEU A O 1
ATOM 1294 N N . HIS A 1 162 ? -3.955 -17.047 7.715 1 97.19 162 HIS A N 1
ATOM 1295 C CA . HIS A 1 162 ? -2.895 -18.016 7.5 1 97.19 162 HIS A CA 1
ATOM 1296 C C . HIS A 1 162 ? -3.125 -18.812 6.219 1 97.19 162 HIS A C 1
ATOM 1298 O O . HIS A 1 162 ? -2.184 -19.078 5.465 1 97.19 162 HIS A O 1
ATOM 1304 N N . GLN A 1 163 ? -4.336 -19.125 5.988 1 95.62 163 GLN A N 1
ATOM 1305 C CA . GLN A 1 163 ? -4.676 -19.891 4.785 1 95.62 163 GLN A CA 1
ATOM 1306 C C . GLN A 1 163 ? -4.328 -19.094 3.525 1 95.62 163 GLN A C 1
ATOM 1308 O O . GLN A 1 163 ? -3.688 -19.625 2.613 1 95.62 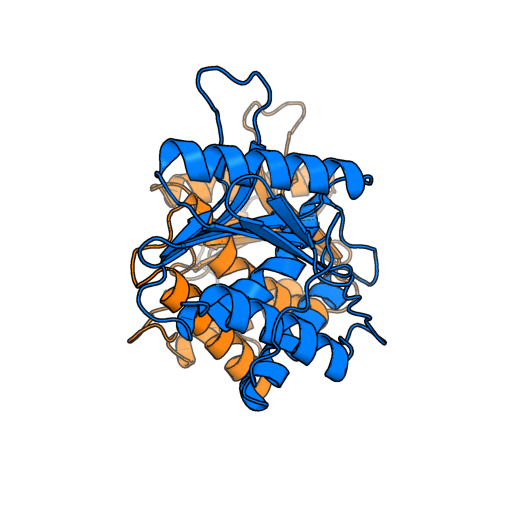163 GLN A O 1
ATOM 1313 N N . VAL A 1 164 ? -4.68 -17.875 3.518 1 96.44 164 VAL A N 1
ATOM 1314 C CA . VAL A 1 164 ? -4.496 -17.047 2.332 1 96.44 164 VAL A CA 1
ATOM 1315 C C . VAL A 1 164 ? -3.01 -16.781 2.111 1 96.44 164 VAL A C 1
ATOM 1317 O O . VAL A 1 164 ? -2.496 -16.984 1.008 1 96.44 164 VAL A O 1
ATOM 1320 N N . VAL A 1 165 ? -2.355 -16.406 3.139 1 96.88 165 VAL A N 1
ATOM 1321 C CA . VAL A 1 165 ? -0.939 -16.078 3.004 1 96.88 165 VAL A CA 1
ATOM 1322 C C . VAL A 1 165 ? -0.149 -17.359 2.682 1 96.88 165 VAL A C 1
ATOM 1324 O O . VAL A 1 165 ? 0.774 -17.328 1.864 1 96.88 165 VAL A O 1
ATOM 1327 N N . GLY A 1 166 ? -0.491 -18.406 3.334 1 95.69 166 GLY A N 1
ATOM 1328 C CA . GLY A 1 166 ? 0.174 -19.672 3.068 1 95.69 166 GLY A CA 1
ATOM 1329 C C . GLY A 1 166 ? -0.005 -20.156 1.641 1 95.69 166 GLY A C 1
ATOM 1330 O O . GLY A 1 166 ? 0.936 -20.672 1.031 1 95.69 166 GLY A O 1
ATOM 1331 N N . LYS A 1 167 ? -1.174 -20.047 1.097 1 94.69 167 LYS A N 1
ATOM 1332 C CA . LYS A 1 167 ? -1.434 -20.422 -0.291 1 94.69 167 LYS A CA 1
ATOM 1333 C C . LYS A 1 167 ? -0.645 -19.531 -1.255 1 94.69 167 LYS A C 1
ATOM 1335 O O . LYS A 1 167 ? -0.097 -20.031 -2.244 1 94.69 167 LYS A O 1
ATOM 1340 N N . ARG A 1 168 ? -0.669 -18.312 -0.922 1 94.31 168 ARG A N 1
ATOM 1341 C CA . ARG A 1 168 ? 0.098 -17.391 -1.755 1 94.31 168 ARG A CA 1
ATOM 1342 C C . ARG A 1 168 ? 1.573 -17.766 -1.78 1 94.31 168 ARG A C 1
ATOM 1344 O O . ARG A 1 168 ? 2.193 -17.812 -2.846 1 94.31 168 ARG A O 1
ATOM 1351 N N . GLN A 1 169 ? 2.111 -18 -0.626 1 93.38 169 GLN A N 1
ATOM 1352 C CA . GLN A 1 169 ? 3.51 -18.406 -0.546 1 93.38 169 GLN A CA 1
ATOM 1353 C C . GLN A 1 169 ? 3.756 -19.688 -1.328 1 93.38 169 GLN A C 1
ATOM 1355 O O . GLN A 1 169 ? 4.75 -19.797 -2.051 1 93.38 169 GLN A O 1
ATOM 1360 N N . SER A 1 170 ? 2.867 -20.594 -1.2 1 92.25 170 SER A N 1
ATOM 1361 C CA . SER A 1 170 ? 2.982 -21.875 -1.91 1 92.25 170 SER A CA 1
ATOM 1362 C C . SER A 1 170 ? 2.965 -21.656 -3.42 1 92.25 170 SER A C 1
ATOM 1364 O O . SER A 1 170 ? 3.773 -22.25 -4.145 1 92.25 170 SER A O 1
ATOM 1366 N N . MET A 1 171 ? 2.086 -20.875 -3.867 1 90.25 171 MET A N 1
ATOM 1367 C CA . MET A 1 171 ? 1.955 -20.578 -5.289 1 90.25 171 MET A CA 1
ATOM 1368 C C . MET A 1 171 ? 3.252 -20 -5.848 1 90.25 171 MET A C 1
ATOM 1370 O O . MET A 1 171 ? 3.682 -20.375 -6.941 1 90.25 171 MET A O 1
ATOM 1374 N N . LEU A 1 172 ? 3.893 -19.188 -5.078 1 88.88 172 LEU A N 1
ATOM 1375 C CA . LEU A 1 172 ? 5.117 -18.531 -5.527 1 88.88 172 LEU A CA 1
ATOM 1376 C C . LEU A 1 172 ? 6.293 -19.5 -5.5 1 88.88 172 LEU A C 1
ATOM 1378 O O . LEU A 1 172 ? 7.258 -19.328 -6.25 1 88.88 172 LEU A O 1
ATOM 1382 N N . MET A 1 173 ? 6.156 -20.469 -4.668 1 86.94 173 MET A N 1
ATOM 1383 C CA . MET A 1 173 ? 7.27 -21.391 -4.5 1 86.94 173 MET A CA 1
ATOM 1384 C C . MET A 1 173 ? 7.078 -22.641 -5.367 1 86.94 173 MET A C 1
ATOM 1386 O O . MET A 1 173 ? 7.918 -23.531 -5.355 1 86.94 173 MET A O 1
ATOM 1390 N N . ALA A 1 174 ? 5.965 -22.656 -5.973 1 77.44 174 ALA A N 1
ATOM 1391 C CA . ALA A 1 174 ? 5.684 -23.828 -6.793 1 77.44 174 ALA A CA 1
ATOM 1392 C C . ALA A 1 174 ? 6.812 -24.078 -7.789 1 77.44 174 ALA A C 1
ATOM 1394 O O . ALA A 1 174 ? 7.402 -23.141 -8.32 1 77.44 174 ALA A O 1
ATOM 1395 N N . GLU A 1 175 ? 7.391 -25.281 -7.855 1 67.19 175 GLU A N 1
ATOM 1396 C CA . GLU A 1 175 ? 8.453 -25.719 -8.75 1 67.19 175 GLU A CA 1
ATOM 1397 C C . GLU A 1 175 ? 7.93 -25.969 -10.164 1 67.19 175 GLU A C 1
ATOM 1399 O O . GLU A 1 175 ? 6.797 -26.422 -10.336 1 67.19 175 GLU A O 1
ATOM 1404 N N . MET B 1 1 ? 11.617 31.266 4.07 1 53.47 1 MET B N 1
ATOM 1405 C CA . MET B 1 1 ? 10.953 30.094 4.625 1 53.47 1 MET B CA 1
ATOM 1406 C C . MET B 1 1 ? 11.266 29.938 6.109 1 53.47 1 MET B C 1
ATOM 1408 O O . MET B 1 1 ? 12.414 30.109 6.527 1 53.47 1 MET B O 1
ATOM 1412 N N . GLN B 1 2 ? 10.266 30.219 6.941 1 69.69 2 GLN B N 1
ATOM 1413 C CA . GLN B 1 2 ? 10.484 30.125 8.383 1 69.69 2 GLN B CA 1
ATOM 1414 C C . GLN B 1 2 ? 10.484 28.672 8.844 1 69.69 2 GLN B C 1
ATOM 1416 O O . GLN B 1 2 ? 9.727 27.844 8.312 1 69.69 2 GLN B O 1
ATOM 1421 N N . VAL B 1 3 ? 11.453 28.344 9.57 1 74.69 3 VAL B N 1
ATOM 1422 C CA . VAL B 1 3 ? 11.656 26.984 10.031 1 74.69 3 VAL B CA 1
ATOM 1423 C C . VAL B 1 3 ? 10.914 26.766 11.352 1 74.69 3 VAL B C 1
ATOM 1425 O O . VAL B 1 3 ? 10.922 27.641 12.219 1 74.69 3 VAL B O 1
ATOM 1428 N N . TYR B 1 4 ? 10.055 25.812 11.328 1 81 4 TYR B N 1
ATOM 1429 C CA . TYR B 1 4 ? 9.492 25.406 12.609 1 81 4 TYR B CA 1
ATOM 1430 C C . TYR B 1 4 ? 9.906 23.969 12.938 1 81 4 TYR B C 1
ATOM 1432 O O . TYR B 1 4 ? 10.516 23.281 12.117 1 81 4 TYR B O 1
ATOM 1440 N N . ARG B 1 5 ? 9.797 23.672 14.227 1 85.06 5 ARG B N 1
ATOM 1441 C CA . ARG B 1 5 ? 10.102 22.312 14.641 1 85.06 5 ARG B CA 1
ATOM 1442 C C . ARG B 1 5 ? 8.828 21.547 15.008 1 85.06 5 ARG B C 1
ATOM 1444 O O . ARG B 1 5 ? 8.133 21.922 15.953 1 85.06 5 ARG B O 1
ATOM 1451 N N . GLU B 1 6 ? 8.586 20.531 14.195 1 88.94 6 GLU B N 1
ATOM 1452 C CA . GLU B 1 6 ? 7.434 19.688 14.508 1 88.94 6 GLU B CA 1
ATOM 1453 C C . GLU B 1 6 ? 7.695 18.812 15.727 1 88.94 6 GLU B C 1
ATOM 1455 O O . GLU B 1 6 ? 8.758 18.203 15.836 1 88.94 6 GLU B O 1
ATOM 1460 N N . ALA B 1 7 ? 6.766 18.781 16.641 1 89.75 7 ALA B N 1
ATOM 1461 C CA . ALA B 1 7 ? 6.906 17.953 17.844 1 89.75 7 ALA B CA 1
ATOM 1462 C C . ALA B 1 7 ? 6.926 16.469 17.469 1 89.75 7 ALA B C 1
ATOM 1464 O O . ALA B 1 7 ? 6.367 16.062 16.453 1 89.75 7 ALA B O 1
ATOM 1465 N N . VAL B 1 8 ? 7.648 15.695 18.297 1 93.19 8 VAL B N 1
ATOM 1466 C CA . VAL B 1 8 ? 7.703 14.25 18.109 1 93.19 8 VAL B CA 1
ATOM 1467 C C . VAL B 1 8 ? 6.914 13.547 19.203 1 93.19 8 VAL B C 1
ATOM 1469 O O . VAL B 1 8 ? 7.312 13.578 20.375 1 93.19 8 VAL B O 1
ATOM 1472 N N . ARG B 1 9 ? 5.875 12.961 18.844 1 93.06 9 ARG B N 1
ATOM 1473 C CA . ARG B 1 9 ? 5.086 12.203 19.812 1 93.06 9 ARG B CA 1
ATOM 1474 C C . ARG B 1 9 ? 5.648 10.797 20 1 93.06 9 ARG B C 1
ATOM 1476 O O . ARG B 1 9 ? 6.156 10.203 19.047 1 93.06 9 ARG B O 1
ATOM 1483 N N . LEU B 1 10 ? 5.43 10.383 21.172 1 91.25 10 LEU B N 1
ATOM 1484 C CA . LEU B 1 10 ? 5.879 9.023 21.453 1 91.25 10 LEU B CA 1
ATOM 1485 C C . LEU B 1 10 ? 5.031 8 20.688 1 91.25 10 LEU B C 1
ATOM 1487 O O . LEU B 1 10 ? 3.803 8.109 20.672 1 91.25 10 LEU B O 1
ATOM 1491 N N . TYR B 1 11 ? 5.688 7.074 20.094 1 93.38 11 TYR B N 1
ATOM 1492 C CA . TYR B 1 11 ? 5.062 5.969 19.375 1 93.38 11 TYR B CA 1
ATOM 1493 C C . TYR B 1 11 ? 5.422 4.633 20.016 1 93.38 11 TYR B C 1
ATOM 1495 O O . TYR B 1 11 ? 6.582 4.391 20.344 1 93.38 11 TYR B O 1
ATOM 1503 N N . ALA B 1 12 ? 4.406 3.838 20.266 1 93.69 12 ALA B N 1
ATOM 1504 C CA . ALA B 1 12 ? 4.609 2.578 20.984 1 93.69 12 ALA B CA 1
ATOM 1505 C C . ALA B 1 12 ? 5.684 1.732 20.297 1 93.69 12 ALA B C 1
ATOM 1507 O O . ALA B 1 12 ? 5.68 1.574 19.078 1 93.69 12 ALA B O 1
ATOM 1508 N N . SER B 1 13 ? 6.562 1.138 21.078 1 93.88 13 SER B N 1
ATOM 1509 C CA . SER B 1 13 ? 7.684 0.362 20.562 1 93.88 13 SER B CA 1
ATOM 1510 C C . SER B 1 13 ? 7.199 -0.845 19.766 1 93.88 13 SER B C 1
ATOM 1512 O O . SER B 1 13 ? 7.805 -1.215 18.766 1 93.88 13 SER B O 1
ATOM 1514 N N . SER B 1 14 ? 6.18 -1.449 20.234 1 94.81 14 SER B N 1
ATOM 1515 C CA . SER B 1 14 ? 5.637 -2.607 19.531 1 94.81 14 SER B CA 1
ATOM 1516 C C . SER B 1 14 ? 5.145 -2.23 18.141 1 94.81 14 SER B C 1
ATOM 1518 O O . SER B 1 14 ? 5.391 -2.957 17.172 1 94.81 14 SER B O 1
ATOM 1520 N N . ASP B 1 15 ? 4.453 -1.114 18.094 1 96.44 15 ASP B N 1
ATOM 1521 C CA . ASP B 1 15 ? 3.947 -0.659 16.812 1 96.44 15 ASP B CA 1
ATOM 1522 C C . ASP B 1 15 ? 5.09 -0.215 15.898 1 96.44 15 ASP B C 1
ATOM 1524 O O . ASP B 1 15 ? 5.035 -0.411 14.68 1 96.44 15 ASP B O 1
ATOM 1528 N N . LEU B 1 16 ? 6.059 0.34 16.531 1 97.12 16 LEU B N 1
ATOM 1529 C CA . LEU B 1 16 ? 7.227 0.748 15.766 1 97.12 16 LEU B CA 1
ATOM 1530 C C . LEU B 1 16 ? 7.918 -0.461 15.141 1 97.12 16 LEU B C 1
ATOM 1532 O O . LEU B 1 16 ? 8.383 -0.396 14 1 97.12 16 LEU B O 1
ATOM 1536 N N . GLN B 1 17 ? 8 -1.505 15.852 1 97.06 17 GLN B N 1
ATOM 1537 C CA . GLN B 1 17 ? 8.602 -2.736 15.344 1 97.06 17 GLN B CA 1
ATOM 1538 C C . GLN B 1 17 ? 7.797 -3.303 14.18 1 97.06 17 GLN B C 1
ATOM 1540 O O . GLN B 1 17 ? 8.367 -3.795 13.203 1 97.06 17 GLN B O 1
ATOM 1545 N N . VAL B 1 18 ? 6.508 -3.23 14.32 1 97.88 18 VAL B N 1
ATOM 1546 C CA . VAL B 1 18 ? 5.641 -3.684 13.242 1 97.88 18 VAL B CA 1
ATOM 1547 C C . VAL B 1 18 ? 5.914 -2.859 11.984 1 97.88 18 VAL B C 1
ATOM 1549 O O . VAL B 1 18 ? 6.133 -3.416 10.906 1 97.88 18 VAL B O 1
ATOM 1552 N N . LEU B 1 19 ? 5.914 -1.588 12.18 1 97.81 19 LEU B N 1
ATOM 1553 C CA . LEU B 1 19 ? 6.16 -0.697 11.047 1 97.81 19 LEU B CA 1
ATOM 1554 C C . LEU B 1 19 ? 7.527 -0.972 10.43 1 97.81 19 LEU B C 1
ATOM 1556 O O . LEU B 1 19 ? 7.656 -1.047 9.203 1 97.81 19 LEU B O 1
ATOM 1560 N N . SER B 1 20 ? 8.5 -1.17 11.242 1 97.25 20 SER B N 1
ATOM 1561 C CA . SER B 1 20 ? 9.852 -1.484 10.766 1 97.25 20 SER B CA 1
ATOM 1562 C C . SER B 1 20 ? 9.859 -2.771 9.953 1 97.25 20 SER B C 1
ATOM 1564 O O . SER B 1 20 ? 10.484 -2.832 8.891 1 97.25 20 SER B O 1
ATOM 1566 N N . THR B 1 21 ? 9.227 -3.74 10.414 1 97.12 21 THR B N 1
ATOM 1567 C CA . THR B 1 21 ? 9.172 -5.027 9.727 1 97.12 21 THR B CA 1
ATOM 1568 C C . THR B 1 21 ? 8.5 -4.887 8.367 1 97.12 21 THR B C 1
ATOM 1570 O O . THR B 1 21 ? 9 -5.406 7.363 1 97.12 21 THR B O 1
ATOM 1573 N N . VAL B 1 22 ? 7.418 -4.152 8.344 1 96.94 22 VAL B N 1
ATOM 1574 C CA . VAL B 1 22 ? 6.672 -3.988 7.102 1 96.94 22 VAL B CA 1
ATOM 1575 C C . VAL B 1 22 ? 7.523 -3.227 6.086 1 96.94 22 VAL B C 1
ATOM 1577 O O . VAL B 1 22 ? 7.574 -3.592 4.91 1 96.94 22 VAL B O 1
ATOM 1580 N N . LEU B 1 23 ? 8.156 -2.219 6.539 1 95.19 23 LEU B N 1
ATOM 1581 C CA . LEU B 1 23 ? 9.023 -1.455 5.645 1 95.19 23 LEU B CA 1
ATOM 1582 C C . LEU B 1 23 ? 10.156 -2.324 5.117 1 95.19 23 LEU B C 1
ATOM 1584 O O . LEU B 1 23 ? 10.531 -2.219 3.947 1 95.19 23 LEU B O 1
ATOM 1588 N N . THR B 1 24 ? 10.664 -3.15 5.934 1 94.44 24 THR B N 1
ATOM 1589 C CA . THR B 1 24 ? 11.719 -4.078 5.527 1 94.44 24 THR B CA 1
ATOM 1590 C C . THR B 1 24 ? 11.203 -5.055 4.477 1 94.44 24 THR B C 1
ATOM 1592 O O . THR B 1 24 ? 11.883 -5.328 3.486 1 94.44 24 THR B O 1
ATOM 1595 N N . TRP B 1 25 ? 9.969 -5.574 4.734 1 94.31 25 TRP B N 1
ATOM 1596 C CA . TRP B 1 25 ? 9.352 -6.453 3.746 1 94.31 25 TRP B CA 1
ATOM 1597 C C . TRP B 1 25 ? 9.273 -5.77 2.385 1 94.31 25 TRP B C 1
ATOM 1599 O O . TRP B 1 25 ? 9.633 -6.363 1.363 1 94.31 25 TRP B O 1
ATOM 1609 N N . ILE B 1 26 ? 8.836 -4.566 2.381 1 93.38 26 ILE B N 1
ATOM 1610 C CA . ILE B 1 26 ? 8.609 -3.822 1.146 1 93.38 26 ILE B CA 1
ATOM 1611 C C . ILE B 1 26 ? 9.945 -3.605 0.431 1 93.38 26 ILE B C 1
ATOM 1613 O O . ILE B 1 26 ? 10.07 -3.893 -0.762 1 93.38 26 ILE B O 1
ATOM 1617 N N . LEU B 1 27 ? 10.914 -3.174 1.142 1 90.88 27 LEU B N 1
ATOM 1618 C CA . LEU B 1 27 ? 12.203 -2.871 0.526 1 90.88 27 LEU B CA 1
ATOM 1619 C C . LEU B 1 27 ? 12.852 -4.141 -0.019 1 90.88 27 LEU B C 1
ATOM 1621 O O . LEU B 1 27 ? 13.438 -4.121 -1.104 1 90.88 27 LEU B O 1
ATOM 1625 N N . LYS B 1 28 ? 12.758 -5.148 0.686 1 89.69 28 LYS B N 1
ATOM 1626 C CA . LYS B 1 28 ? 13.344 -6.41 0.239 1 89.69 28 LYS B CA 1
ATOM 1627 C C . LYS B 1 28 ? 12.625 -6.941 -0.998 1 89.69 28 LYS B C 1
ATOM 1629 O O . LYS B 1 28 ? 13.234 -7.605 -1.839 1 89.69 28 LYS B O 1
ATOM 1634 N N . SER B 1 29 ? 11.352 -6.672 -1.01 1 89.62 29 SER B N 1
ATOM 1635 C CA . SER B 1 29 ? 10.578 -7.125 -2.158 1 89.62 29 SER B CA 1
ATOM 1636 C C . SER B 1 29 ? 11.023 -6.43 -3.439 1 89.62 29 SER B C 1
ATOM 1638 O O . SER B 1 29 ? 10.898 -6.984 -4.531 1 89.62 29 SER B O 1
ATOM 1640 N N . PHE B 1 30 ? 11.539 -5.258 -3.316 1 83.25 30 PHE B N 1
ATOM 1641 C CA . PHE B 1 30 ? 11.992 -4.527 -4.492 1 83.25 30 PHE B CA 1
ATOM 1642 C C . PHE B 1 30 ? 13.5 -4.676 -4.676 1 83.25 30 PHE B C 1
ATOM 1644 O O . PHE B 1 30 ? 14.086 -4.078 -5.582 1 83.25 30 PHE B O 1
ATOM 1651 N N . LYS B 1 31 ? 14.141 -5.742 -4.113 1 70.81 31 LYS B N 1
ATOM 1652 C CA . LYS B 1 31 ? 15.531 -6.156 -4.195 1 70.81 31 LYS B CA 1
ATOM 1653 C C . LYS B 1 31 ? 16.469 -4.949 -4.18 1 70.81 31 LYS B C 1
ATOM 1655 O O . LYS B 1 31 ? 17.422 -4.883 -4.957 1 70.81 31 LYS B O 1
ATOM 1660 N N . GLY B 1 32 ? 16.297 -4.066 -3.268 1 55.78 32 GLY B N 1
ATOM 1661 C CA . GLY B 1 32 ? 17.234 -2.979 -3.062 1 55.78 32 GLY B CA 1
ATOM 1662 C C . GLY B 1 32 ? 17.188 -1.93 -4.156 1 55.78 32 GLY B C 1
ATOM 1663 O O . GLY B 1 32 ? 17.938 -0.957 -4.129 1 55.78 32 GLY B O 1
ATOM 1664 N N . ILE B 1 33 ? 16.547 -2.387 -5.262 1 53.72 33 ILE B N 1
ATOM 1665 C CA . ILE B 1 33 ? 16.453 -1.328 -6.262 1 53.72 33 ILE B CA 1
ATOM 1666 C C . ILE B 1 33 ? 15.523 -0.225 -5.77 1 53.72 33 ILE B C 1
ATOM 1668 O O . ILE B 1 33 ? 14.586 -0.488 -5.012 1 53.72 33 ILE B O 1
ATOM 1672 N N . LEU B 1 34 ? 16.094 0.842 -6.031 1 55.59 34 LEU B N 1
ATOM 1673 C CA . LEU B 1 34 ? 15.336 2.055 -5.727 1 55.59 34 LEU B CA 1
ATOM 1674 C C . LEU B 1 34 ? 13.891 1.933 -6.203 1 55.59 34 LEU B C 1
ATOM 1676 O O . LEU B 1 34 ? 13.641 1.54 -7.348 1 55.59 34 LEU B O 1
ATOM 1680 N N . LEU B 1 35 ? 13.016 1.741 -5.34 1 65.38 35 LEU B N 1
ATOM 1681 C CA . LEU B 1 35 ? 11.594 1.84 -5.656 1 65.38 35 LEU B CA 1
ATOM 1682 C C . LEU B 1 35 ? 11.359 2.826 -6.793 1 65.38 35 LEU B C 1
ATOM 1684 O O . LEU B 1 35 ? 11.883 3.941 -6.773 1 65.38 35 LEU B O 1
ATOM 1688 N N . ARG B 1 36 ? 10.883 2.195 -7.898 1 72.81 36 ARG B N 1
ATOM 1689 C CA . ARG B 1 36 ? 10.438 3.154 -8.906 1 72.81 36 ARG B CA 1
ATOM 1690 C C . ARG B 1 36 ? 9.633 4.285 -8.273 1 72.81 36 ARG B C 1
ATOM 1692 O O . ARG B 1 36 ? 8.977 4.086 -7.25 1 72.81 36 ARG B O 1
ATOM 1699 N N . MET B 1 37 ? 9.828 5.371 -8.883 1 74.81 37 MET B N 1
ATOM 1700 C CA . MET B 1 37 ? 9.141 6.547 -8.359 1 74.81 37 MET B CA 1
ATOM 1701 C C . MET B 1 37 ? 7.648 6.285 -8.211 1 74.81 37 MET B C 1
ATOM 1703 O O . MET B 1 37 ? 7.039 6.676 -7.215 1 74.81 37 MET B O 1
ATOM 1707 N N . THR B 1 38 ? 7.16 5.531 -9.109 1 71.06 38 THR B N 1
ATOM 1708 C CA . THR B 1 38 ? 5.723 5.277 -9.125 1 71.06 38 THR B CA 1
ATOM 1709 C C . THR B 1 38 ? 5.332 4.309 -8.016 1 71.06 38 THR B C 1
ATOM 1711 O O . THR B 1 38 ? 4.16 4.219 -7.645 1 71.06 38 THR B O 1
ATOM 1714 N N . ASP B 1 39 ? 6.391 3.723 -7.426 1 82.62 39 ASP B N 1
ATOM 1715 C CA . ASP B 1 39 ? 6.117 2.682 -6.438 1 82.62 39 ASP B CA 1
ATOM 1716 C C . ASP B 1 39 ? 6.336 3.199 -5.02 1 82.62 39 ASP B C 1
ATOM 1718 O O . ASP B 1 39 ? 6.062 2.492 -4.047 1 82.62 39 ASP B O 1
ATOM 1722 N N . ARG B 1 40 ? 6.648 4.453 -4.934 1 89.5 40 ARG B N 1
ATOM 1723 C CA . ARG B 1 40 ? 7.02 5.02 -3.643 1 89.5 40 ARG B CA 1
ATOM 1724 C C . ARG B 1 40 ? 5.824 5.07 -2.701 1 89.5 40 ARG B C 1
ATOM 1726 O O . ARG B 1 40 ? 5.984 5.051 -1.479 1 89.5 40 ARG B O 1
ATOM 1733 N N . THR B 1 41 ? 4.719 5 -3.287 1 91.81 41 THR B N 1
ATOM 1734 C CA . THR B 1 41 ? 3.514 5.023 -2.463 1 91.81 41 THR B CA 1
ATOM 1735 C C . THR B 1 41 ? 3.441 3.787 -1.573 1 91.81 41 THR B C 1
ATOM 1737 O O . THR B 1 41 ? 2.961 3.857 -0.44 1 91.81 41 THR B O 1
ATOM 1740 N N . HIS B 1 42 ? 3.984 2.717 -2.027 1 92.38 42 HIS B N 1
ATOM 1741 C CA . HIS B 1 42 ? 3.967 1.492 -1.236 1 92.38 42 HIS B CA 1
ATOM 1742 C C . HIS B 1 42 ? 4.867 1.615 -0.01 1 92.38 42 HIS B C 1
ATOM 1744 O O . HIS B 1 42 ? 4.605 0.991 1.021 1 92.38 42 HIS B O 1
ATOM 1750 N N . LEU B 1 43 ? 5.855 2.404 -0.148 1 92.81 43 LEU B N 1
ATOM 1751 C CA . LEU B 1 43 ? 6.773 2.617 0.966 1 92.81 43 LEU B CA 1
ATOM 1752 C C . LEU B 1 43 ? 6.215 3.654 1.938 1 92.81 43 LEU B C 1
ATOM 1754 O O . LEU B 1 43 ? 6.457 3.572 3.145 1 92.81 43 LEU B O 1
ATOM 1758 N N . VAL B 1 44 ? 5.383 4.523 1.486 1 95.44 44 VAL B N 1
ATOM 1759 C CA . VAL B 1 44 ? 4.926 5.668 2.27 1 95.44 44 VAL B CA 1
ATOM 1760 C C . VAL B 1 44 ? 3.6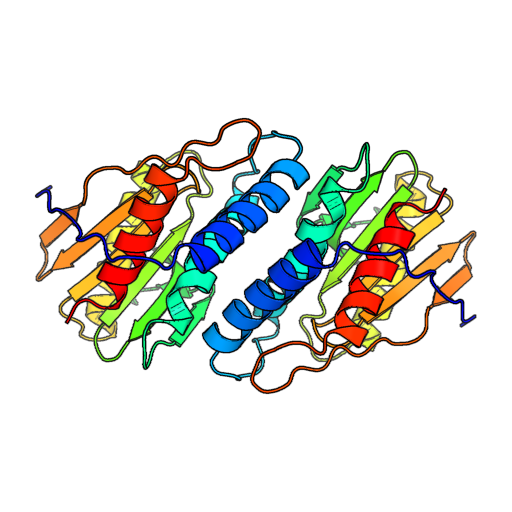27 5.312 2.992 1 95.44 44 VAL B C 1
ATOM 1762 O O . VAL B 1 44 ? 3.42 5.707 4.141 1 95.44 44 VAL B O 1
ATOM 1765 N N . ALA B 1 45 ? 2.824 4.527 2.414 1 95.38 45 ALA B N 1
ATOM 1766 C CA . ALA B 1 45 ? 1.475 4.246 2.9 1 95.38 45 ALA B CA 1
ATOM 1767 C C . ALA B 1 45 ? 1.512 3.652 4.305 1 95.38 45 ALA B C 1
ATOM 1769 O O . ALA B 1 45 ? 0.719 4.035 5.172 1 95.38 45 ALA B O 1
ATOM 1770 N N . PRO B 1 46 ? 2.457 2.795 4.605 1 96.56 46 PRO B N 1
ATOM 1771 C CA . PRO B 1 46 ? 2.457 2.209 5.945 1 96.56 46 PRO B CA 1
ATOM 1772 C C . PRO B 1 46 ? 2.604 3.256 7.047 1 96.56 46 PRO B C 1
ATOM 1774 O O . PRO B 1 46 ? 2.076 3.076 8.148 1 96.56 46 PRO B O 1
ATOM 1777 N N . PHE B 1 47 ? 3.299 4.336 6.793 1 96.75 47 PHE B N 1
ATOM 1778 C CA . PHE B 1 47 ? 3.445 5.395 7.781 1 96.75 47 PHE B CA 1
ATOM 1779 C C . PHE B 1 47 ? 2.094 6.016 8.117 1 96.75 47 PHE B C 1
ATOM 1781 O O . PHE B 1 47 ? 1.859 6.438 9.25 1 96.75 47 PHE B O 1
ATOM 1788 N N . LEU B 1 48 ? 1.286 6.078 7.113 1 95.31 48 LEU B N 1
ATOM 1789 C CA . LEU B 1 48 ? -0.048 6.637 7.305 1 95.31 48 LEU B CA 1
ATOM 1790 C C . LEU B 1 48 ? -0.928 5.68 8.102 1 95.31 48 LEU B C 1
ATOM 1792 O O . LEU B 1 48 ? -1.555 6.082 9.086 1 95.31 48 LEU B O 1
ATOM 1796 N N . TRP B 1 49 ? -0.864 4.43 7.691 1 95.38 49 TRP B N 1
ATOM 1797 C CA . TRP B 1 49 ? -1.733 3.443 8.328 1 95.38 49 TRP B CA 1
ATOM 1798 C C . TRP B 1 49 ? -1.35 3.238 9.789 1 95.38 49 TRP B C 1
ATOM 1800 O O . TRP B 1 49 ? -2.211 2.982 10.633 1 95.38 49 TRP B O 1
ATOM 1810 N N . ALA B 1 50 ? -0.152 3.406 10.086 1 96.12 50 ALA B N 1
ATOM 1811 C CA . ALA B 1 50 ? 0.343 3.184 11.445 1 96.12 50 ALA B CA 1
ATOM 1812 C C . ALA B 1 50 ? -0.137 4.281 12.391 1 96.12 50 ALA B C 1
ATOM 1814 O O . ALA B 1 50 ? -0.176 4.086 13.609 1 96.12 50 ALA B O 1
ATOM 1815 N N . VAL B 1 51 ? -0.533 5.41 11.875 1 95.25 51 VAL B N 1
ATOM 1816 C CA . VAL B 1 51 ? -0.756 6.562 12.75 1 95.25 51 VAL B CA 1
ATOM 1817 C C . VAL B 1 51 ? -2.242 6.914 12.766 1 95.25 51 VAL B C 1
ATOM 1819 O O . VAL B 1 51 ? -2.775 7.332 13.797 1 95.25 51 VAL B O 1
ATOM 1822 N N . VAL B 1 52 ? -2.967 6.711 11.727 1 92.81 52 VAL B N 1
ATOM 1823 C CA . VAL B 1 52 ? -4.332 7.195 11.547 1 92.81 52 VAL B CA 1
ATOM 1824 C C . VAL B 1 52 ? -5.234 6.605 12.625 1 92.81 52 VAL B C 1
ATOM 1826 O O . VAL B 1 52 ? -6.012 7.324 13.258 1 92.81 52 VAL B O 1
ATOM 1829 N N . PRO B 1 53 ? -5.059 5.332 12.961 1 91.12 53 PRO B N 1
ATOM 1830 C CA . PRO B 1 53 ? -5.949 4.754 13.969 1 91.12 53 PRO B CA 1
ATOM 1831 C C . PRO B 1 53 ? -5.742 5.355 15.352 1 91.12 53 PRO B C 1
ATOM 1833 O O . PRO B 1 53 ? -6.598 5.211 16.234 1 91.12 53 PRO B O 1
ATOM 1836 N N . LEU B 1 54 ? -4.652 6.008 15.531 1 92.56 54 LEU B N 1
ATOM 1837 C CA . LEU B 1 54 ? -4.324 6.562 16.844 1 92.56 54 LEU B CA 1
ATOM 1838 C C . LEU B 1 54 ? -4.926 7.953 17.016 1 92.56 54 LEU B C 1
ATOM 1840 O O . LEU B 1 54 ? -4.926 8.508 18.109 1 92.56 54 LEU B O 1
ATOM 1844 N N . VAL B 1 55 ? -5.367 8.523 15.906 1 90.81 55 VAL B N 1
ATOM 1845 C CA . VAL B 1 55 ? -5.906 9.883 15.93 1 90.81 55 VAL B CA 1
ATOM 1846 C C . VAL B 1 55 ? -7.43 9.836 15.812 1 90.81 55 VAL B C 1
ATOM 1848 O O . VAL B 1 55 ? -7.969 9.469 14.766 1 90.81 55 VAL B O 1
ATOM 1851 N N . PRO B 1 56 ? -8.047 10.219 16.828 1 87.38 56 PRO B N 1
ATOM 1852 C CA . PRO B 1 56 ? -9.508 10.125 16.797 1 87.38 56 PRO B CA 1
ATOM 1853 C C . PRO B 1 56 ? -10.148 11.031 15.758 1 87.38 56 PRO B C 1
ATOM 1855 O O . PRO B 1 56 ? -9.578 12.07 15.406 1 87.38 56 PRO B O 1
ATOM 1858 N N . ASN B 1 57 ? -11.305 10.648 15.219 1 88.44 57 ASN B N 1
ATOM 1859 C CA . ASN B 1 57 ? -12.141 11.445 14.328 1 88.44 57 ASN B CA 1
ATOM 1860 C C . ASN B 1 57 ? -11.375 11.867 13.07 1 88.44 57 ASN B C 1
ATOM 1862 O O . ASN B 1 57 ? -11.445 13.023 12.656 1 88.44 57 ASN B O 1
ATOM 1866 N N . THR B 1 58 ? -10.547 10.992 12.656 1 90.25 58 THR B N 1
ATOM 1867 C CA . THR B 1 58 ? -9.766 11.258 11.453 1 90.25 58 THR B CA 1
ATOM 1868 C C . THR B 1 58 ? -10.234 10.383 10.297 1 90.25 58 THR B C 1
ATOM 1870 O O . THR B 1 58 ? -10.492 9.188 10.484 1 90.25 58 THR B O 1
ATOM 1873 N N . SER B 1 59 ? -10.43 10.992 9.148 1 87.94 59 SER B N 1
ATOM 1874 C CA . SER B 1 59 ? -10.727 10.258 7.926 1 87.94 59 SER B CA 1
ATOM 1875 C C . SER B 1 59 ? -9.625 10.438 6.887 1 87.94 59 SER B C 1
ATOM 1877 O O . SER B 1 59 ? -8.891 11.43 6.918 1 87.94 59 SER B O 1
ATOM 1879 N N . VAL B 1 60 ? -9.555 9.445 6.016 1 90.69 60 VAL B N 1
ATOM 1880 C CA . VAL B 1 60 ? -8.523 9.477 4.988 1 90.69 60 VAL B CA 1
ATOM 1881 C C . VAL B 1 60 ? -9.164 9.391 3.605 1 90.69 60 VAL B C 1
ATOM 1883 O O . VAL B 1 60 ? -10.078 8.586 3.385 1 90.69 60 VAL B O 1
ATOM 1886 N N . SER B 1 61 ? -8.781 10.258 2.738 1 89.38 61 SER B N 1
ATOM 1887 C CA . SER B 1 61 ? -9.094 10.188 1.315 1 89.38 61 SER B CA 1
ATOM 1888 C C . SER B 1 61 ? -7.832 9.969 0.483 1 89.38 61 SER B C 1
ATOM 1890 O O . SER B 1 61 ? -6.777 10.531 0.789 1 89.38 61 SER B O 1
ATOM 1892 N N . LEU B 1 62 ? -8.039 9.133 -0.531 1 90.62 62 LEU B N 1
ATOM 1893 C CA . LEU B 1 62 ? -6.895 8.797 -1.366 1 90.62 62 LEU B CA 1
ATOM 1894 C C . LEU B 1 62 ? -6.977 9.5 -2.717 1 90.62 62 LEU B C 1
ATOM 1896 O O . LEU B 1 62 ? -8.07 9.695 -3.252 1 90.62 62 LEU B O 1
ATOM 1900 N N . ASP B 1 63 ? -5.777 9.859 -3.188 1 88.81 63 ASP B N 1
ATOM 1901 C CA . ASP B 1 63 ? -5.613 10.375 -4.543 1 88.81 63 ASP B CA 1
ATOM 1902 C C . ASP B 1 63 ? -6.582 11.523 -4.809 1 88.81 63 ASP B C 1
ATOM 1904 O O . ASP B 1 63 ? -7.375 11.469 -5.75 1 88.81 63 ASP B O 1
ATOM 1908 N N . GLU B 1 64 ? -6.336 12.562 -4.164 1 88.06 64 GLU B N 1
ATOM 1909 C CA . GLU B 1 64 ? -7.211 13.727 -4.309 1 88.06 64 GLU B CA 1
ATOM 1910 C C . GLU B 1 64 ? -6.594 14.766 -5.238 1 88.06 64 GLU B C 1
ATOM 1912 O O . GLU B 1 64 ? -5.496 15.266 -4.977 1 88.06 64 GLU B O 1
ATOM 1917 N N . ASP B 1 65 ? -7.359 14.992 -6.281 1 88.56 65 ASP B N 1
ATOM 1918 C CA . ASP B 1 65 ? -7 16.109 -7.148 1 88.56 65 ASP B CA 1
ATOM 1919 C C . ASP B 1 65 ? -7.637 17.406 -6.656 1 88.56 65 ASP B C 1
ATOM 1921 O O . ASP B 1 65 ? -8.844 17.453 -6.395 1 88.56 65 ASP B O 1
ATOM 1925 N N . LEU B 1 66 ? -6.75 18.297 -6.477 1 83.56 66 LEU B N 1
ATOM 1926 C CA . LEU B 1 66 ? -7.23 19.578 -6 1 83.56 66 LEU B CA 1
ATOM 1927 C C . LEU B 1 66 ? -7.25 20.609 -7.129 1 83.56 66 LEU B C 1
ATOM 1929 O O . LEU B 1 66 ? -6.262 20.766 -7.852 1 83.56 66 LEU B O 1
ATOM 1933 N N . GLU B 1 67 ? -8.422 20.938 -7.621 1 72.81 67 GLU B N 1
ATOM 1934 C CA . GLU B 1 67 ? -8.547 21.953 -8.656 1 72.81 67 GLU B CA 1
ATOM 1935 C C . GLU B 1 67 ? -9.266 23.203 -8.133 1 72.81 67 GLU B C 1
ATOM 1937 O O . GLU B 1 67 ? -10.203 23.094 -7.34 1 72.81 67 GLU B O 1
ATOM 1942 N N . ARG B 1 68 ? -8.531 24.297 -8.172 1 61.31 68 ARG B N 1
ATOM 1943 C CA . ARG B 1 68 ? -9.227 25.562 -7.977 1 61.31 68 ARG B CA 1
ATOM 1944 C C . ARG B 1 68 ? -9.898 26.016 -9.266 1 61.31 68 ARG B C 1
ATOM 1946 O O . ARG B 1 68 ? -9.391 25.75 -10.359 1 61.31 68 ARG B O 1
ATOM 1953 N N . SER B 1 69 ? -11.203 26.25 -9.273 1 53.16 69 SER B N 1
ATOM 1954 C CA . SER B 1 69 ? -11.805 26.922 -10.43 1 53.16 69 SER B CA 1
ATOM 1955 C C . SER B 1 69 ? -10.812 27.844 -11.117 1 53.16 69 SER B C 1
ATOM 1957 O O . SER B 1 69 ? -10.766 27.906 -12.352 1 53.16 69 SER B O 1
ATOM 1959 N N . ARG B 1 70 ? -10.18 28.719 -10.391 1 48.5 70 ARG B N 1
ATOM 1960 C CA . ARG B 1 70 ? -9.484 29.797 -11.055 1 48.5 70 ARG B CA 1
ATOM 1961 C C . ARG B 1 70 ? -8 29.484 -11.234 1 48.5 70 ARG B C 1
ATOM 1963 O O . ARG B 1 70 ? -7.266 30.25 -11.859 1 48.5 70 ARG B O 1
ATOM 1970 N N . VAL B 1 71 ? -7.457 28.547 -10.539 1 52.91 71 VAL B N 1
ATOM 1971 C CA . VAL B 1 71 ? -6.016 28.406 -10.695 1 52.91 71 VAL B CA 1
ATOM 1972 C C . VAL B 1 71 ? -5.707 27.203 -11.586 1 52.91 71 VAL B C 1
ATOM 1974 O O . VAL B 1 71 ? -6.277 26.125 -11.406 1 52.91 71 VAL B O 1
ATOM 1977 N N . ASP B 1 72 ? -5.105 27.406 -12.672 1 57.03 72 ASP B N 1
ATOM 1978 C CA . ASP B 1 72 ? -4.672 26.531 -13.75 1 57.03 72 ASP B CA 1
ATOM 1979 C C . ASP B 1 72 ? -3.654 25.5 -13.258 1 57.03 72 ASP B C 1
ATOM 1981 O O . ASP B 1 72 ? -3.004 24.828 -14.055 1 57.03 72 ASP B O 1
ATOM 1985 N N . ALA B 1 73 ? -3.375 25.594 -11.938 1 62.41 73 ALA B N 1
ATOM 1986 C CA . ALA B 1 73 ? -2.373 24.578 -11.633 1 62.41 73 ALA B CA 1
ATOM 1987 C C . ALA B 1 73 ? -2.947 23.5 -10.711 1 62.41 73 ALA B C 1
ATOM 1989 O O . ALA B 1 73 ? -3.098 23.734 -9.508 1 62.41 73 ALA B O 1
ATOM 1990 N N . PRO B 1 74 ? -3.33 22.453 -11.312 1 71.88 74 PRO B N 1
ATOM 1991 C CA . PRO B 1 74 ? -3.857 21.359 -10.5 1 71.88 74 PRO B CA 1
ATOM 1992 C C . PRO B 1 74 ? -2.818 20.781 -9.539 1 71.88 74 PRO B C 1
ATOM 1994 O O . PRO B 1 74 ? -1.62 20.812 -9.828 1 71.88 74 PRO B O 1
ATOM 1997 N N . SER B 1 75 ? -3.232 20.766 -8.219 1 85.38 75 SER B N 1
ATOM 1998 C CA . SER B 1 75 ? -2.402 20.047 -7.258 1 85.38 75 SER B CA 1
ATOM 1999 C C . SER B 1 75 ? -3.033 18.703 -6.887 1 85.38 75 SER B C 1
ATOM 2001 O O . SER B 1 75 ? -4.203 18.469 -7.188 1 85.38 75 SER B O 1
ATOM 2003 N N . HIS B 1 76 ? -2.115 17.891 -6.469 1 91.31 76 HIS B N 1
ATOM 2004 C CA . HIS B 1 76 ? -2.523 16.531 -6.137 1 91.31 76 HIS B CA 1
ATOM 2005 C C . HIS B 1 76 ? -1.917 16.078 -4.812 1 91.31 76 HIS B C 1
ATOM 2007 O O . HIS B 1 76 ? -0.76 16.391 -4.516 1 91.31 76 HIS B O 1
ATOM 2013 N N . PHE B 1 77 ? -2.816 15.492 -3.971 1 94.12 77 PHE B N 1
ATOM 2014 C CA . PHE B 1 77 ? -2.291 14.781 -2.811 1 94.12 77 PHE B CA 1
ATOM 2015 C C . PHE B 1 77 ? -2.6 13.297 -2.902 1 94.12 77 PHE B C 1
ATOM 2017 O O . PHE B 1 77 ? -3.703 12.906 -3.293 1 94.12 77 PHE B O 1
ATOM 2024 N N . ASP B 1 78 ? -1.599 12.508 -2.6 1 93.69 78 ASP B N 1
ATOM 2025 C CA . ASP B 1 78 ? -1.792 11.062 -2.582 1 93.69 78 ASP B CA 1
ATOM 2026 C C . ASP B 1 78 ? -2.723 10.648 -1.446 1 93.69 78 ASP B C 1
ATOM 2028 O O . ASP B 1 78 ? -3.48 9.68 -1.578 1 93.69 78 ASP B O 1
ATOM 2032 N N . PHE B 1 79 ? -2.629 11.344 -0.323 1 94.31 79 PHE B N 1
ATOM 2033 C CA . PHE B 1 79 ? -3.49 11.141 0.836 1 94.31 79 PHE B CA 1
ATOM 2034 C C . PHE B 1 79 ? -3.947 12.477 1.413 1 94.31 79 PHE B C 1
ATOM 2036 O O . PHE B 1 79 ? -3.16 13.422 1.499 1 94.31 79 PHE B O 1
ATOM 2043 N N . VAL B 1 80 ? -5.191 12.523 1.782 1 92.62 80 VAL B N 1
ATOM 2044 C CA . VAL B 1 80 ? -5.703 13.664 2.525 1 92.62 80 VAL B CA 1
ATOM 2045 C C . VAL B 1 80 ? -6.402 13.188 3.795 1 92.62 80 VAL B C 1
ATOM 2047 O O . VAL B 1 80 ? -7.309 12.352 3.736 1 92.62 80 VAL B O 1
ATOM 2050 N N . LEU B 1 81 ? -5.867 13.68 4.836 1 92.56 81 LEU B N 1
ATOM 2051 C CA . LEU B 1 81 ? -6.469 13.383 6.133 1 92.56 81 LEU B CA 1
ATOM 2052 C C . LEU B 1 81 ? -7.312 14.555 6.625 1 92.56 81 LEU B C 1
ATOM 2054 O O . LEU B 1 81 ? -6.914 15.711 6.473 1 92.56 81 LEU B O 1
ATOM 2058 N N . ARG B 1 82 ? -8.453 14.211 7.141 1 90.06 82 ARG B N 1
ATOM 2059 C CA . ARG B 1 82 ? -9.375 15.211 7.664 1 90.06 82 ARG B CA 1
ATOM 2060 C C . ARG B 1 82 ? -9.711 14.938 9.125 1 90.06 82 ARG B C 1
ATOM 2062 O O . ARG B 1 82 ? -10.133 13.836 9.477 1 90.06 82 ARG B O 1
ATOM 2069 N N . ARG B 1 83 ? -9.5 15.938 9.898 1 89.62 83 ARG B N 1
ATOM 2070 C CA . ARG B 1 83 ? -9.852 15.898 11.312 1 89.62 83 ARG B CA 1
ATOM 2071 C C . ARG B 1 83 ? -10.477 17.219 11.758 1 89.62 83 ARG B C 1
ATOM 2073 O O . ARG B 1 83 ? -9.773 18.203 11.953 1 89.62 83 ARG B O 1
ATOM 2080 N N . GLY B 1 84 ? -11.766 17.172 11.992 1 84.75 84 GLY B N 1
ATOM 2081 C CA . GLY B 1 84 ? -12.414 18.438 12.273 1 84.75 84 GLY B CA 1
ATOM 2082 C C . GLY B 1 84 ? -12.133 19.5 11.227 1 84.75 84 GLY B C 1
ATOM 2083 O O . GLY B 1 84 ? -12.422 19.297 10.047 1 84.75 84 GLY B O 1
ATOM 2084 N N . THR B 1 85 ? -11.461 20.562 11.641 1 83.56 85 THR B N 1
ATOM 2085 C CA . THR B 1 85 ? -11.156 21.656 10.727 1 83.56 85 THR B CA 1
ATOM 2086 C C . THR B 1 85 ? -9.719 21.562 10.227 1 83.56 85 THR B C 1
ATOM 2088 O O . THR B 1 85 ? -9.242 22.453 9.531 1 83.56 85 THR B O 1
ATOM 2091 N N . LYS B 1 86 ? -9.125 20.484 10.492 1 87.19 86 LYS B N 1
ATOM 2092 C CA . LYS B 1 86 ? -7.73 20.312 10.086 1 87.19 86 LYS B CA 1
ATOM 2093 C C . LYS B 1 86 ? -7.617 19.406 8.875 1 87.19 86 LYS B C 1
ATOM 2095 O O . LYS B 1 86 ? -8.344 18.406 8.766 1 87.19 86 LYS B O 1
ATOM 2100 N N . ARG B 1 87 ? -6.727 19.859 8.062 1 91.38 87 ARG B N 1
ATOM 2101 C CA . ARG B 1 87 ? -6.426 19.078 6.875 1 91.38 87 ARG B CA 1
ATOM 2102 C C . ARG B 1 87 ? -4.93 18.812 6.754 1 91.38 87 ARG B C 1
ATOM 2104 O O . ARG B 1 87 ? -4.117 19.703 7.035 1 91.38 87 ARG B O 1
ATOM 2111 N N . THR B 1 88 ? -4.676 17.641 6.438 1 93.31 88 THR B N 1
ATOM 2112 C CA . THR B 1 88 ? -3.285 17.281 6.184 1 93.31 88 THR B CA 1
ATOM 2113 C C . THR B 1 88 ? -3.152 16.547 4.855 1 93.31 88 THR B C 1
ATOM 2115 O O . THR B 1 88 ? -3.809 15.523 4.641 1 93.31 88 THR B O 1
ATOM 2118 N N . GLY B 1 89 ? -2.373 17.078 4.004 1 95.19 89 GLY B N 1
ATOM 2119 C CA . GLY B 1 89 ? -2.062 16.406 2.756 1 95.19 89 GLY B CA 1
ATOM 2120 C C . GLY B 1 89 ? -0.726 15.695 2.781 1 95.19 89 GLY B C 1
ATOM 2121 O O . GLY B 1 89 ? 0.229 16.172 3.396 1 95.19 89 GLY B O 1
ATOM 2122 N N . VAL B 1 90 ? -0.694 14.531 2.148 1 96.19 90 VAL B N 1
ATOM 2123 C CA . VAL B 1 90 ? 0.569 13.836 1.927 1 96.19 90 VAL B CA 1
ATOM 2124 C C . VAL B 1 90 ? 0.839 13.719 0.428 1 96.19 90 VAL B C 1
ATOM 2126 O O . VAL B 1 90 ? 0.026 13.156 -0.313 1 96.19 90 VAL B O 1
ATOM 2129 N N . LEU B 1 91 ? 1.929 14.281 0.051 1 95.25 91 LEU B N 1
ATOM 2130 C CA . LEU B 1 91 ? 2.359 14.18 -1.34 1 95.25 91 LEU B CA 1
ATOM 2131 C C . LEU B 1 91 ? 3.602 13.305 -1.464 1 95.25 91 LEU B C 1
ATOM 2133 O O . LEU B 1 91 ? 4.637 13.602 -0.864 1 95.25 91 LEU B O 1
ATOM 2137 N N . VAL B 1 92 ? 3.48 12.227 -2.207 1 94.88 92 VAL B N 1
ATOM 2138 C CA . VAL B 1 92 ? 4.609 11.352 -2.498 1 94.88 92 VAL B CA 1
ATOM 2139 C C . VAL B 1 92 ? 5.328 11.828 -3.754 1 94.88 92 VAL B C 1
ATOM 2141 O O . VAL B 1 92 ? 4.711 12 -4.805 1 94.88 92 VAL B O 1
ATOM 2144 N N . VAL B 1 93 ? 6.566 12.07 -3.588 1 92.56 93 VAL B N 1
ATOM 2145 C CA . VAL B 1 93 ? 7.383 12.539 -4.703 1 92.56 93 VAL B CA 1
ATOM 2146 C C . VAL B 1 93 ? 7.578 11.406 -5.707 1 92.56 93 VAL B C 1
ATOM 2148 O O . VAL B 1 93 ? 8.203 10.391 -5.395 1 92.56 93 VAL B O 1
ATOM 2151 N N . LYS B 1 94 ? 7.043 11.562 -6.816 1 85.62 94 LYS B N 1
ATOM 2152 C CA . LYS B 1 94 ? 7.117 10.523 -7.84 1 85.62 94 LYS B CA 1
ATOM 2153 C C . LYS B 1 94 ? 7.996 10.961 -9.008 1 85.62 94 LYS B C 1
ATOM 2155 O O . LYS B 1 94 ? 8 10.328 -10.062 1 85.62 94 LYS B O 1
ATOM 2160 N N . ASP B 1 95 ? 8.555 12.094 -8.867 1 78.62 95 ASP B N 1
ATOM 2161 C CA . ASP B 1 95 ? 9.516 12.562 -9.859 1 78.62 95 ASP B CA 1
ATOM 2162 C C . ASP B 1 95 ? 10.852 12.906 -9.211 1 78.62 95 ASP B C 1
ATOM 2164 O O . ASP B 1 95 ? 11.094 12.555 -8.055 1 78.62 95 ASP B O 1
ATOM 2168 N N . GLU B 1 96 ? 11.734 13.422 -10.078 1 73.62 96 GLU B N 1
ATOM 2169 C CA . GLU B 1 96 ? 13.086 13.656 -9.586 1 73.62 96 GLU B CA 1
ATOM 2170 C C . GLU B 1 96 ? 13.219 15.039 -8.961 1 73.62 96 GLU B C 1
ATOM 2172 O O . GLU B 1 96 ? 14.258 15.383 -8.406 1 73.62 96 GLU B O 1
ATOM 2177 N N . MET B 1 97 ? 12.141 15.641 -8.867 1 82.56 97 MET B N 1
ATOM 2178 C CA . MET B 1 97 ? 12.281 17.016 -8.406 1 82.56 97 MET B CA 1
ATOM 2179 C C . MET B 1 97 ? 11.484 17.25 -7.129 1 82.56 97 MET B C 1
ATOM 2181 O O . MET B 1 97 ? 10.312 17.625 -7.188 1 82.56 97 MET B O 1
ATOM 2185 N N . PHE B 1 98 ? 12.195 17.156 -6.121 1 86.56 98 PHE B N 1
ATOM 2186 C CA . PHE B 1 98 ? 11.586 17.328 -4.809 1 86.56 98 PHE B CA 1
ATOM 2187 C C . PHE B 1 98 ? 11.039 18.75 -4.656 1 86.56 98 PHE B C 1
ATOM 2189 O O . PHE B 1 98 ? 9.953 18.953 -4.102 1 86.56 98 PHE B O 1
ATOM 2196 N N . ARG B 1 99 ? 11.766 19.719 -5.242 1 85.06 99 ARG B N 1
ATOM 2197 C CA . ARG B 1 99 ? 11.367 21.125 -5.121 1 85.06 99 ARG B CA 1
ATOM 2198 C C . ARG B 1 99 ? 10.031 21.375 -5.805 1 85.06 99 ARG B C 1
ATOM 2200 O O . ARG B 1 99 ? 9.203 22.125 -5.293 1 85.06 99 ARG B O 1
ATOM 2207 N N . ASN B 1 100 ? 9.891 20.75 -6.922 1 87.75 100 ASN B N 1
ATOM 2208 C CA . ASN B 1 100 ? 8.617 20.891 -7.621 1 87.75 100 ASN B CA 1
ATOM 2209 C C . ASN B 1 100 ? 7.465 20.328 -6.789 1 87.75 100 ASN B C 1
ATOM 2211 O O . ASN B 1 100 ? 6.379 20.906 -6.75 1 87.75 100 ASN B O 1
ATOM 2215 N N . SER B 1 101 ? 7.77 19.25 -6.141 1 90.5 101 SER B N 1
ATOM 2216 C CA . SER B 1 101 ? 6.738 18.625 -5.312 1 90.5 101 SER B CA 1
ATOM 2217 C C . SER B 1 101 ? 6.41 19.5 -4.102 1 90.5 101 SER B C 1
ATOM 2219 O O . SER B 1 101 ? 5.258 19.562 -3.672 1 90.5 101 SER B O 1
ATOM 2221 N N . LEU B 1 102 ? 7.418 20.188 -3.668 1 89.06 102 LEU B N 1
ATOM 2222 C CA . LEU B 1 102 ? 7.191 21.109 -2.557 1 89.06 102 LEU B CA 1
ATOM 2223 C C . LEU B 1 102 ? 6.273 22.25 -2.979 1 89.06 102 LEU B C 1
ATOM 2225 O O . LEU B 1 102 ? 5.34 22.594 -2.258 1 89.06 102 LEU B O 1
ATOM 2229 N N . VAL B 1 103 ? 6.523 22.766 -4.086 1 87.88 103 VAL B N 1
ATOM 2230 C CA . VAL B 1 103 ? 5.703 23.844 -4.613 1 87.88 103 VAL B CA 1
ATOM 2231 C C . VAL B 1 103 ? 4.27 23.359 -4.82 1 87.88 103 VAL B C 1
ATOM 2233 O O . VAL B 1 103 ? 3.314 24.047 -4.445 1 87.88 103 VAL B O 1
ATOM 2236 N N . ARG B 1 104 ? 4.121 22.172 -5.32 1 89.5 104 ARG B N 1
ATOM 2237 C CA . ARG B 1 104 ? 2.795 21.594 -5.543 1 89.5 104 ARG B CA 1
ATOM 2238 C C . ARG B 1 104 ? 2.062 21.391 -4.219 1 89.5 104 ARG B C 1
ATOM 2240 O O . ARG B 1 104 ? 0.847 21.578 -4.141 1 89.5 104 ARG B O 1
ATOM 2247 N N . ALA B 1 105 ? 2.807 20.984 -3.287 1 90.88 105 ALA B N 1
ATOM 2248 C CA . ALA B 1 105 ? 2.197 20.781 -1.975 1 90.88 105 ALA B CA 1
ATOM 2249 C C . ALA B 1 105 ? 1.724 22.109 -1.387 1 90.88 105 ALA B C 1
ATOM 2251 O O . ALA B 1 105 ? 0.639 22.188 -0.804 1 90.88 105 ALA B O 1
ATOM 2252 N N . PHE B 1 106 ? 2.477 23.125 -1.629 1 88 106 PHE B N 1
ATOM 2253 C CA . PHE B 1 106 ? 2.098 24.438 -1.131 1 88 106 PHE B CA 1
ATOM 2254 C C . PHE B 1 106 ? 0.821 24.922 -1.807 1 88 106 PHE B C 1
ATOM 2256 O O . PHE B 1 106 ? -0.113 25.375 -1.136 1 88 106 PHE B O 1
ATOM 2263 N N . LEU B 1 107 ? 0.874 24.781 -3.049 1 88.19 107 LEU B N 1
ATOM 2264 C CA . LEU B 1 107 ? -0.321 25.156 -3.793 1 88.19 107 LEU B CA 1
ATOM 2265 C C . LEU B 1 107 ? -1.534 24.359 -3.318 1 88.19 107 LEU B C 1
ATOM 2267 O O . LEU B 1 107 ? -2.625 24.922 -3.166 1 88.19 107 LEU B O 1
ATOM 2271 N N . GLY B 1 108 ? -1.311 23.125 -3.084 1 90.62 108 GLY B N 1
ATOM 2272 C CA . GLY B 1 108 ? -2.387 22.281 -2.582 1 90.62 108 GLY B CA 1
ATOM 2273 C C . GLY B 1 108 ? -2.928 22.75 -1.24 1 90.62 108 GLY B C 1
ATOM 2274 O O . GLY B 1 108 ? -4.141 22.734 -1.021 1 90.62 108 GLY B O 1
ATOM 2275 N N . CYS B 1 109 ? -2.049 23.156 -0.394 1 89.88 109 CYS B N 1
ATOM 2276 C CA . CYS B 1 109 ? -2.467 23.656 0.909 1 89.88 109 CYS B CA 1
ATOM 2277 C C . CYS B 1 109 ? -3.326 24.906 0.759 1 89.88 109 CYS B C 1
ATOM 2279 O O . CYS B 1 109 ? -4.348 25.047 1.434 1 89.88 109 CYS B O 1
ATOM 2281 N N . GLU B 1 110 ? -2.945 25.734 -0.102 1 86.94 110 GLU B N 1
ATOM 2282 C CA . GLU B 1 110 ? -3.699 26.969 -0.331 1 86.94 110 GLU B CA 1
ATOM 2283 C C . GLU B 1 110 ? -5.09 26.672 -0.886 1 86.94 110 GLU B C 1
ATOM 2285 O O . GLU B 1 110 ? -6.074 27.297 -0.484 1 86.94 110 GLU B O 1
ATOM 2290 N N . ILE B 1 111 ? -5.121 25.75 -1.765 1 88.19 111 ILE B N 1
ATOM 2291 C CA . ILE B 1 111 ? -6.395 25.375 -2.371 1 88.19 111 ILE B CA 1
ATOM 2292 C C . ILE B 1 111 ? -7.328 24.812 -1.307 1 88.19 111 ILE B C 1
ATOM 2294 O O . ILE B 1 111 ? -8.5 25.188 -1.238 1 88.19 111 ILE B O 1
ATOM 2298 N N . ILE B 1 112 ? -6.801 23.938 -0.503 1 88.56 112 ILE B N 1
ATOM 2299 C CA . ILE B 1 112 ? -7.602 23.328 0.554 1 88.56 112 ILE B CA 1
ATOM 2300 C C . ILE B 1 112 ? -8.094 24.422 1.517 1 88.56 112 ILE B C 1
ATOM 2302 O O . ILE B 1 112 ? -9.258 24.406 1.922 1 88.56 112 ILE B O 1
ATOM 2306 N N . ALA B 1 113 ? -7.191 25.297 1.859 1 86.44 113 ALA B N 1
ATOM 2307 C CA . ALA B 1 113 ? -7.555 26.375 2.773 1 86.44 113 ALA B CA 1
ATOM 2308 C C . ALA B 1 113 ? -8.695 27.219 2.205 1 86.44 113 ALA B C 1
ATOM 2310 O O . ALA B 1 113 ? -9.617 27.594 2.932 1 86.44 113 ALA B O 1
ATOM 2311 N N . ASP B 1 114 ? -8.688 27.422 0.958 1 84.25 114 ASP B N 1
ATOM 2312 C CA . ASP B 1 114 ? -9.68 28.25 0.291 1 84.25 114 ASP B CA 1
ATOM 2313 C C . ASP B 1 114 ? -11.023 27.531 0.186 1 84.25 114 ASP B C 1
ATOM 2315 O O . ASP B 1 114 ? -12.07 28.109 0.483 1 84.25 114 ASP B O 1
ATOM 2319 N N . ILE B 1 115 ? -10.953 26.312 -0.157 1 84 115 ILE B N 1
ATOM 2320 C CA . ILE B 1 115 ? -12.164 25.547 -0.449 1 84 115 ILE B CA 1
ATOM 2321 C C . ILE B 1 115 ? -12.852 25.156 0.855 1 84 115 ILE B C 1
ATOM 2323 O O . ILE B 1 115 ? -14.078 25.188 0.952 1 84 115 ILE B O 1
ATOM 2327 N N . GLU B 1 116 ? -12.062 24.828 1.771 1 85.31 116 GLU B N 1
ATOM 2328 C CA . GLU B 1 116 ? -12.648 24.281 2.99 1 85.31 116 GLU B CA 1
ATOM 2329 C C . GLU B 1 116 ? -12.641 25.312 4.117 1 85.31 116 GLU B C 1
ATOM 2331 O O . GLU B 1 116 ? -13.055 25.016 5.238 1 85.31 116 GLU B O 1
ATOM 2336 N N . TYR B 1 117 ? -12.156 26.484 3.84 1 83.38 117 TYR B N 1
ATOM 2337 C CA . TYR B 1 117 ? -12.125 27.578 4.793 1 83.38 117 TYR B CA 1
ATOM 2338 C C . TYR B 1 117 ? -11.367 27.188 6.055 1 83.38 117 TYR B C 1
ATOM 2340 O O . TYR B 1 117 ? -11.852 27.406 7.168 1 83.38 117 TYR B O 1
ATOM 2348 N N . CYS B 1 118 ? -10.281 26.516 5.805 1 82.88 118 CYS B N 1
ATOM 2349 C CA . CYS B 1 118 ? -9.375 26.141 6.887 1 82.88 118 CYS B CA 1
ATOM 2350 C C . CYS B 1 118 ? -8.25 27.156 7.035 1 82.88 118 CYS B C 1
ATOM 2352 O O . CYS B 1 118 ? -7.676 27.594 6.039 1 82.88 118 CYS B O 1
ATOM 2354 N N . HIS B 1 119 ? -7.984 27.562 8.234 1 78.31 119 HIS B N 1
ATOM 2355 C CA . HIS B 1 119 ? -6.922 28.531 8.469 1 78.31 119 HIS B CA 1
ATOM 2356 C C . HIS B 1 119 ? -5.566 27.844 8.578 1 78.31 119 HIS B C 1
ATOM 2358 O O . HIS B 1 119 ? -4.527 28.484 8.398 1 78.31 119 HIS B O 1
ATOM 2364 N N . GLU B 1 120 ? -5.586 26.594 8.891 1 84.31 120 GLU B N 1
ATOM 2365 C CA . GLU B 1 120 ? -4.348 25.828 9.039 1 84.31 120 GLU B CA 1
ATOM 2366 C C . GLU B 1 120 ? -4.398 24.516 8.266 1 84.31 120 GLU B C 1
ATOM 2368 O O . GLU B 1 120 ? -5.316 23.719 8.453 1 84.31 120 GLU B O 1
ATOM 2373 N N . VAL B 1 121 ? -3.453 24.438 7.34 1 90.38 121 VAL B N 1
ATOM 2374 C CA . VAL B 1 121 ? -3.344 23.219 6.559 1 90.38 121 VAL B CA 1
ATOM 2375 C C . VAL B 1 121 ? -1.921 22.672 6.656 1 90.38 121 VAL B C 1
ATOM 2377 O O . VAL B 1 121 ? -0.95 23.422 6.5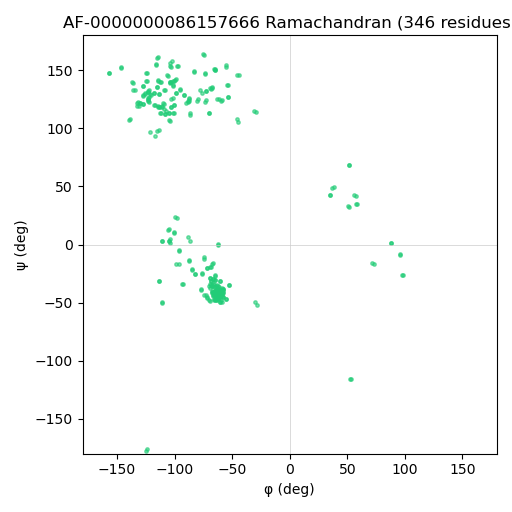31 1 90.38 121 VAL B O 1
ATOM 2380 N N . HIS B 1 122 ? -1.827 21.438 6.965 1 92.88 122 HIS B N 1
ATOM 2381 C CA . HIS B 1 122 ? -0.536 20.766 7.051 1 92.88 122 HIS B CA 1
ATOM 2382 C C . HIS B 1 122 ? -0.284 19.891 5.824 1 92.88 122 HIS B C 1
ATOM 2384 O O . HIS B 1 122 ? -1.229 19.453 5.172 1 92.88 122 HIS B O 1
ATOM 2390 N N . ALA B 1 123 ? 0.977 19.719 5.555 1 94.12 123 ALA B N 1
ATOM 2391 C CA . ALA B 1 123 ? 1.318 18.797 4.469 1 94.12 123 ALA B CA 1
ATOM 2392 C C . ALA B 1 123 ? 2.633 18.078 4.754 1 94.12 123 ALA B C 1
ATOM 2394 O O . ALA B 1 123 ? 3.465 18.562 5.52 1 94.12 123 ALA B O 1
ATOM 2395 N N . VAL B 1 124 ? 2.703 16.953 4.207 1 95.88 124 VAL B N 1
ATOM 2396 C CA . VAL B 1 124 ? 3.941 16.188 4.188 1 95.88 124 VAL B CA 1
ATOM 2397 C C . VAL B 1 124 ? 4.352 15.898 2.746 1 95.88 124 VAL B C 1
ATOM 2399 O O . VAL B 1 124 ? 3.525 15.477 1.933 1 95.88 124 VAL B O 1
ATOM 2402 N N . VAL B 1 125 ? 5.59 16.203 2.447 1 94.75 125 VAL B N 1
ATOM 2403 C CA . VAL B 1 125 ? 6.176 15.836 1.164 1 94.75 125 VAL B CA 1
ATOM 2404 C C . VAL B 1 125 ? 7.289 14.812 1.38 1 94.75 125 VAL B C 1
ATOM 2406 O O . VAL B 1 125 ? 8.18 15.016 2.207 1 94.75 125 VAL B O 1
ATOM 2409 N N . THR B 1 126 ? 7.211 13.711 0.622 1 95.06 126 THR B N 1
ATOM 2410 C CA . THR B 1 126 ? 8.18 12.664 0.91 1 95.06 126 THR B CA 1
ATOM 2411 C C . THR B 1 126 ? 8.375 11.758 -0.307 1 95.06 126 THR B C 1
ATOM 2413 O O . THR B 1 126 ? 7.469 11.602 -1.124 1 95.06 126 THR B O 1
ATOM 2416 N N . ASP B 1 127 ? 9.594 11.258 -0.448 1 91.75 127 ASP B N 1
ATOM 2417 C CA . ASP B 1 127 ? 9.867 10.195 -1.413 1 91.75 127 ASP B CA 1
ATOM 2418 C C . ASP B 1 127 ? 10.055 8.852 -0.713 1 91.75 127 ASP B C 1
ATOM 2420 O O . ASP B 1 127 ? 10.516 7.887 -1.325 1 91.75 127 ASP B O 1
ATOM 2424 N N . GLY B 1 128 ? 9.688 8.797 0.515 1 91.06 128 GLY B N 1
ATOM 2425 C CA . GLY B 1 128 ? 9.875 7.598 1.313 1 91.06 128 GLY B CA 1
ATOM 2426 C C . GLY B 1 128 ? 11.117 7.645 2.178 1 91.06 128 GLY B C 1
ATOM 2427 O O . GLY B 1 128 ? 11.18 6.992 3.223 1 91.06 128 GLY B O 1
ATOM 2428 N N . GLN B 1 129 ? 12.07 8.375 1.791 1 91.62 129 GLN B N 1
ATOM 2429 C CA . GLN B 1 129 ? 13.312 8.523 2.545 1 91.62 129 GLN B CA 1
ATOM 2430 C C . GLN B 1 129 ? 13.438 9.93 3.131 1 91.62 129 GLN B C 1
ATOM 2432 O O . GLN B 1 129 ? 13.695 10.086 4.324 1 91.62 129 GLN B O 1
ATOM 2437 N N . THR B 1 130 ? 13.234 10.852 2.248 1 93.38 130 THR B N 1
ATOM 2438 C CA . THR B 1 130 ? 13.25 12.234 2.695 1 93.38 130 THR B CA 1
ATOM 2439 C C . THR B 1 130 ? 11.844 12.703 3.066 1 93.38 130 THR B C 1
ATOM 2441 O O . THR B 1 130 ? 10.898 12.539 2.289 1 93.38 130 THR B O 1
ATOM 2444 N N . TRP B 1 131 ? 11.703 13.266 4.234 1 95.06 131 TRP B N 1
ATOM 2445 C CA . TRP B 1 131 ? 10.422 13.727 4.746 1 95.06 131 TRP B CA 1
ATOM 2446 C C . TRP B 1 131 ? 10.469 15.211 5.094 1 95.06 131 TRP B C 1
ATOM 2448 O O . TRP B 1 131 ? 11.305 15.641 5.891 1 95.06 131 TRP B O 1
ATOM 2458 N N . VAL B 1 132 ? 9.555 15.953 4.523 1 94.12 132 VAL B N 1
ATOM 2459 C CA . VAL B 1 132 ? 9.422 17.375 4.832 1 94.12 132 VAL B CA 1
ATOM 2460 C C . VAL B 1 132 ? 8.008 17.672 5.336 1 94.12 132 VAL B C 1
ATOM 2462 O O . VAL B 1 132 ? 7.023 17.344 4.664 1 94.12 132 VAL B O 1
ATOM 2465 N N . PHE B 1 133 ? 7.945 18.219 6.488 1 94.62 133 PHE B N 1
ATOM 2466 C CA . PHE B 1 133 ? 6.684 18.625 7.098 1 94.62 133 PHE B CA 1
ATOM 2467 C C . PHE B 1 133 ? 6.438 20.109 6.902 1 94.62 133 PHE B C 1
ATOM 2469 O O . PHE B 1 133 ? 7.324 20.922 7.164 1 94.62 133 PHE B O 1
ATOM 2476 N N . ILE B 1 134 ? 5.285 20.375 6.449 1 91.5 134 ILE B N 1
ATOM 2477 C CA . ILE B 1 134 ? 4.934 21.75 6.098 1 91.5 134 ILE B CA 1
ATOM 2478 C C . ILE B 1 134 ? 3.672 22.156 6.855 1 91.5 134 ILE B C 1
ATOM 2480 O O . ILE B 1 134 ? 2.773 21.344 7.074 1 91.5 134 ILE B O 1
ATOM 2484 N N . ARG B 1 135 ? 3.67 23.422 7.156 1 88.25 135 ARG B N 1
ATOM 2485 C CA . ARG B 1 135 ? 2.492 24.062 7.738 1 88.25 135 ARG B CA 1
ATOM 2486 C C . ARG B 1 135 ? 2.162 25.375 7.016 1 88.25 135 ARG B C 1
ATOM 2488 O O . ARG B 1 135 ? 3.037 26.219 6.824 1 88.25 135 ARG B O 1
ATOM 2495 N N . SER B 1 136 ? 0.989 25.344 6.551 1 85.25 136 SER B N 1
ATOM 2496 C CA . SER B 1 136 ? 0.484 26.578 5.984 1 85.25 136 SER B CA 1
ATOM 2497 C C . SER B 1 136 ? -0.445 27.297 6.961 1 85.25 136 SER B C 1
ATOM 2499 O O . SER B 1 136 ? -1.489 26.766 7.336 1 85.25 136 SER B O 1
ATOM 2501 N N . LEU B 1 137 ? 0.042 28.484 7.418 1 80.5 137 LEU B N 1
ATOM 2502 C CA . LEU B 1 137 ? -0.72 29.312 8.352 1 80.5 137 LEU B CA 1
ATOM 2503 C C . LEU B 1 137 ? -0.851 30.734 7.824 1 80.5 137 LEU B C 1
ATOM 2505 O O . LEU B 1 137 ? 0.149 31.453 7.68 1 80.5 137 LEU B O 1
ATOM 2509 N N . ASP B 1 138 ? -2.109 31.25 7.781 1 74.19 138 ASP B N 1
ATOM 2510 C CA . ASP B 1 138 ? -2.422 32.625 7.414 1 74.19 138 ASP B CA 1
ATOM 2511 C C . ASP B 1 138 ? -1.472 33.125 6.332 1 74.19 138 ASP B C 1
ATOM 2513 O O . ASP B 1 138 ? -0.871 34.188 6.48 1 74.19 138 ASP B O 1
ATOM 2517 N N . GLU B 1 139 ? -1.106 32.406 5.281 1 66.88 139 GLU B N 1
ATOM 2518 C CA . GLU B 1 139 ? -0.347 32.781 4.09 1 66.88 139 GLU B CA 1
ATOM 2519 C C . GLU B 1 139 ? 1.153 32.625 4.328 1 66.88 139 GLU B C 1
ATOM 2521 O O . GLU B 1 139 ? 1.962 33.156 3.557 1 66.88 139 GLU B O 1
ATOM 2526 N N . LYS B 1 140 ? 1.446 32.188 5.492 1 79.31 140 LYS B N 1
ATOM 2527 C CA . LYS B 1 140 ? 2.852 31.844 5.707 1 79.31 140 LYS B CA 1
ATOM 2528 C C . LYS B 1 140 ? 3.084 30.344 5.602 1 79.31 140 LYS B C 1
ATOM 2530 O O . LYS B 1 140 ? 2.238 29.547 6.016 1 79.31 140 LYS B O 1
ATOM 2535 N N . ILE B 1 141 ? 4.211 30.094 4.98 1 81.25 141 ILE B N 1
ATOM 2536 C CA . ILE B 1 141 ? 4.586 28.688 4.852 1 81.25 141 ILE B CA 1
ATOM 2537 C C . ILE B 1 141 ? 5.773 28.391 5.762 1 81.25 141 ILE B C 1
ATOM 2539 O O . ILE B 1 141 ? 6.793 29.078 5.711 1 81.25 141 ILE B O 1
ATOM 2543 N N . LEU B 1 142 ? 5.5 27.453 6.641 1 85.75 142 LEU B N 1
ATOM 2544 C CA . LEU B 1 142 ? 6.566 27 7.527 1 85.75 142 LEU B CA 1
ATOM 2545 C C . LEU B 1 142 ? 6.973 25.562 7.195 1 85.75 142 LEU B C 1
ATOM 2547 O O . LEU B 1 142 ? 6.137 24.75 6.797 1 85.75 142 LEU B O 1
ATOM 2551 N N . TYR B 1 143 ? 8.312 25.344 7.262 1 85.69 143 TYR B N 1
ATOM 2552 C CA . TYR B 1 143 ? 8.766 23.984 7.043 1 85.69 143 TYR B CA 1
ATOM 2553 C C . TYR B 1 143 ? 9.609 23.484 8.211 1 85.69 143 TYR B C 1
ATOM 2555 O O . TYR B 1 143 ? 10.375 24.25 8.797 1 85.69 143 TYR B O 1
ATOM 2563 N N . ASP B 1 144 ? 9.391 22.25 8.531 1 85.31 144 ASP B N 1
ATOM 2564 C CA . ASP B 1 144 ? 10.25 21.562 9.484 1 85.31 144 ASP B CA 1
ATOM 2565 C C . ASP B 1 144 ? 11.594 21.188 8.852 1 85.31 144 ASP B C 1
ATOM 2567 O O . ASP B 1 144 ? 11.75 21.281 7.629 1 85.31 144 ASP B O 1
ATOM 2571 N N . GLU B 1 145 ? 12.484 20.891 9.711 1 83.12 145 GLU B N 1
ATOM 2572 C CA . GLU B 1 145 ? 13.742 20.359 9.195 1 83.12 145 GLU B CA 1
ATOM 2573 C C . GLU B 1 145 ? 13.516 19.125 8.32 1 83.12 145 GLU B C 1
ATOM 2575 O O . GLU B 1 145 ? 12.508 18.422 8.477 1 83.12 145 GLU B O 1
ATOM 2580 N N . ILE B 1 146 ? 14.438 18.984 7.461 1 88.25 146 ILE B N 1
ATOM 2581 C CA . ILE B 1 146 ? 14.383 17.797 6.609 1 88.25 146 ILE B CA 1
ATOM 2582 C C . ILE B 1 146 ? 14.758 16.562 7.418 1 88.25 146 ILE B C 1
ATOM 2584 O O . ILE B 1 146 ? 15.805 16.531 8.07 1 88.25 146 ILE B O 1
ATOM 2588 N N . ASN B 1 147 ? 13.875 15.586 7.43 1 92.38 147 ASN B N 1
ATOM 2589 C CA . ASN B 1 147 ? 14.125 14.305 8.07 1 92.38 147 ASN B CA 1
ATOM 2590 C C . ASN B 1 147 ? 14.461 13.219 7.055 1 92.38 147 ASN B C 1
ATOM 2592 O O . ASN B 1 147 ? 13.695 12.977 6.125 1 92.38 147 ASN B O 1
ATOM 2596 N N . VAL B 1 148 ? 15.609 12.586 7.285 1 93.62 148 VAL B N 1
ATOM 2597 C CA . VAL B 1 148 ? 16.047 11.555 6.348 1 93.62 148 VAL B CA 1
ATOM 2598 C C . VAL B 1 148 ? 15.984 10.188 7.023 1 93.62 148 VAL B C 1
ATOM 2600 O O . VAL B 1 148 ? 16.688 9.945 8 1 93.62 148 VAL B O 1
ATOM 2603 N N . LEU B 1 149 ? 15.117 9.406 6.527 1 94.62 149 LEU B N 1
ATOM 2604 C CA . LEU B 1 149 ? 15.023 8.023 6.977 1 94.62 149 LEU B CA 1
ATOM 2605 C C . LEU B 1 149 ? 15.977 7.133 6.184 1 94.62 149 LEU B C 1
ATOM 2607 O O . LEU B 1 149 ? 15.766 6.891 4.996 1 94.62 149 LEU B O 1
ATOM 2611 N N . THR B 1 150 ? 16.938 6.648 6.867 1 92.88 150 THR B N 1
ATOM 2612 C CA . THR B 1 150 ? 17.922 5.781 6.215 1 92.88 150 THR B CA 1
ATOM 2613 C C . THR B 1 150 ? 17.578 4.312 6.453 1 92.88 150 THR B C 1
ATOM 2615 O O . THR B 1 150 ? 16.875 3.979 7.41 1 92.88 150 THR B O 1
ATOM 2618 N N . PHE B 1 151 ? 18.047 3.533 5.5 1 90.19 151 PHE B N 1
ATOM 2619 C CA . PHE B 1 151 ? 17.859 2.09 5.59 1 90.19 151 PHE B CA 1
ATOM 2620 C C . PHE B 1 151 ? 19.188 1.363 5.547 1 90.19 151 PHE B C 1
ATOM 2622 O O . PHE B 1 151 ? 20.078 1.729 4.77 1 90.19 151 PHE B O 1
ATOM 2629 N N . CYS B 1 152 ? 19.328 0.436 6.484 1 86.06 152 CYS B N 1
ATOM 2630 C CA . CYS B 1 152 ? 20.484 -0.447 6.516 1 86.06 152 CYS B CA 1
ATOM 2631 C C . CYS B 1 152 ? 20.078 -1.892 6.254 1 86.06 152 CYS B C 1
ATOM 2633 O O . CYS B 1 152 ? 19.297 -2.467 7.012 1 86.06 152 CYS B O 1
ATOM 2635 N N . ASP B 1 153 ? 20.578 -2.488 5.227 1 83.38 153 ASP B N 1
ATOM 2636 C CA . ASP B 1 153 ? 20.234 -3.842 4.809 1 83.38 153 ASP B CA 1
ATOM 2637 C C . ASP B 1 153 ? 18.719 -4.016 4.715 1 83.38 153 ASP B C 1
ATOM 2639 O O . ASP B 1 153 ? 18.172 -5.008 5.199 1 83.38 153 ASP B O 1
ATOM 2643 N N . GLY B 1 154 ? 18.078 -2.959 4.352 1 86 154 GLY B N 1
ATOM 2644 C CA . GLY B 1 154 ? 16.656 -3.01 4.094 1 86 154 GLY B CA 1
ATOM 2645 C C . GLY B 1 154 ? 15.82 -2.596 5.289 1 86 154 GLY B C 1
ATOM 2646 O O . GLY B 1 154 ? 14.602 -2.416 5.172 1 86 154 GLY B O 1
ATOM 2647 N N . ALA B 1 155 ? 16.453 -2.445 6.375 1 91.69 155 ALA B N 1
ATOM 2648 C CA . ALA B 1 155 ? 15.711 -2.064 7.578 1 91.69 155 ALA B CA 1
ATOM 2649 C C . ALA B 1 155 ? 15.906 -0.585 7.895 1 91.69 155 ALA B C 1
ATOM 2651 O O . ALA B 1 155 ? 17.016 -0.056 7.758 1 91.69 155 ALA B O 1
ATOM 2652 N N . PRO B 1 156 ? 14.812 -0.017 8.289 1 95.19 156 PRO B N 1
ATOM 2653 C CA . PRO B 1 156 ? 14.945 1.407 8.602 1 95.19 156 PRO B CA 1
ATOM 2654 C C . PRO B 1 156 ? 15.68 1.654 9.922 1 95.19 156 PRO B C 1
ATOM 2656 O O . PRO B 1 156 ? 15.578 0.849 10.852 1 95.19 156 PRO B O 1
ATOM 2659 N N . ASP B 1 157 ? 16.406 2.812 9.898 1 96.12 157 ASP B N 1
ATOM 2660 C CA . ASP B 1 157 ? 16.953 3.291 11.164 1 96.12 157 ASP B CA 1
ATOM 2661 C C . ASP B 1 157 ? 15.844 3.557 12.172 1 96.12 157 ASP B C 1
ATOM 2663 O O . ASP B 1 157 ? 14.945 4.371 11.922 1 96.12 157 ASP B O 1
ATOM 2667 N N . THR B 1 158 ? 15.938 2.914 13.312 1 94.88 158 THR B N 1
ATOM 2668 C CA . THR B 1 158 ? 14.836 2.922 14.273 1 94.88 158 THR B CA 1
ATOM 2669 C C . THR B 1 158 ? 14.641 4.316 14.859 1 94.88 158 THR B C 1
ATOM 2671 O O . THR B 1 158 ? 13.508 4.758 15.062 1 94.88 158 THR B O 1
ATOM 2674 N N . THR B 1 159 ? 15.711 4.984 15.133 1 95 159 THR B N 1
ATOM 2675 C CA . THR B 1 159 ? 15.633 6.324 15.711 1 95 159 THR B CA 1
ATOM 2676 C C . THR B 1 159 ? 14.945 7.289 14.75 1 95 159 THR B C 1
ATOM 2678 O O . THR B 1 159 ? 14.031 8.016 15.141 1 95 159 THR B O 1
ATOM 2681 N N . MET B 1 160 ? 15.375 7.23 13.555 1 95.12 160 MET B N 1
ATOM 2682 C CA . MET B 1 160 ? 14.797 8.133 12.555 1 95.12 160 MET B CA 1
ATOM 2683 C C . MET B 1 160 ? 13.359 7.738 12.234 1 95.12 160 MET B C 1
ATOM 2685 O O . MET B 1 160 ? 12.523 8.602 11.969 1 95.12 160 MET B O 1
ATOM 2689 N N . LEU B 1 161 ? 13.141 6.469 12.234 1 97.06 161 LEU B N 1
ATOM 2690 C CA . LEU B 1 161 ? 11.781 5.996 12.031 1 97.06 161 LEU B CA 1
ATOM 2691 C C . LEU B 1 161 ? 10.844 6.562 13.094 1 97.06 161 LEU B C 1
ATOM 2693 O O . LEU B 1 161 ? 9.758 7.059 12.773 1 97.06 161 LEU B O 1
ATOM 2697 N N . HIS B 1 162 ? 11.266 6.535 14.305 1 97.06 162 HIS B N 1
ATOM 2698 C CA . HIS B 1 162 ? 10.477 7.086 15.406 1 97.06 162 HIS B CA 1
ATOM 2699 C C . HIS B 1 162 ? 10.25 8.578 15.227 1 97.06 162 HIS B C 1
ATOM 2701 O O . HIS B 1 162 ? 9.148 9.078 15.469 1 97.06 162 HIS B O 1
ATOM 2707 N N . GLN B 1 163 ? 11.258 9.227 14.789 1 95.44 163 GLN B N 1
ATOM 2708 C CA . GLN B 1 163 ? 11.156 10.672 14.57 1 95.44 163 GLN B CA 1
ATOM 2709 C C . GLN B 1 163 ? 10.086 10.992 13.531 1 95.44 163 GLN B C 1
ATOM 2711 O O . GLN B 1 163 ? 9.227 11.852 13.758 1 95.44 163 GLN B O 1
ATOM 2716 N N . VAL B 1 164 ? 10.109 10.289 12.477 1 96.25 164 VAL B N 1
ATOM 2717 C CA . VAL B 1 164 ? 9.211 10.562 11.359 1 96.25 164 VAL B CA 1
ATOM 2718 C C . VAL B 1 164 ? 7.777 10.219 11.758 1 96.25 164 VAL B C 1
ATOM 2720 O O . VAL B 1 164 ? 6.863 11.023 11.578 1 96.25 164 VAL B O 1
ATOM 2723 N N . VAL B 1 165 ? 7.617 9.062 12.305 1 96.75 165 VAL B N 1
ATOM 2724 C CA . VAL B 1 165 ? 6.273 8.633 12.664 1 96.75 165 VAL B CA 1
ATOM 2725 C C . VAL B 1 165 ? 5.73 9.508 13.789 1 96.75 165 VAL B C 1
ATOM 2727 O O . VAL B 1 165 ? 4.555 9.875 13.789 1 96.75 165 VAL B O 1
ATOM 2730 N N . GLY B 1 166 ? 6.566 9.812 14.719 1 95.5 166 GLY B N 1
ATOM 2731 C CA . GLY B 1 166 ? 6.16 10.672 15.82 1 95.5 166 GLY B CA 1
ATOM 2732 C C . GLY B 1 166 ? 5.75 12.062 15.367 1 95.5 166 GLY B C 1
ATOM 2733 O O . GLY B 1 166 ? 4.781 12.625 15.875 1 95.5 166 GLY B O 1
ATOM 2734 N N . LYS B 1 167 ? 6.473 12.648 14.477 1 94.25 167 LYS B N 1
ATOM 2735 C CA . LYS B 1 167 ? 6.129 13.961 13.93 1 94.25 167 LYS B CA 1
ATOM 2736 C C . LYS B 1 167 ? 4.805 13.906 13.172 1 94.25 167 LYS B C 1
ATOM 2738 O O . LYS B 1 167 ? 3.982 14.82 13.289 1 94.25 167 LYS B O 1
ATOM 2743 N N . ARG B 1 168 ? 4.691 12.883 12.438 1 93.94 168 ARG B N 1
ATOM 2744 C CA . ARG B 1 168 ? 3.438 12.711 11.711 1 93.94 168 ARG B CA 1
ATOM 2745 C C . ARG B 1 168 ? 2.256 12.641 12.672 1 93.94 168 ARG B C 1
ATOM 2747 O O . ARG B 1 168 ? 1.232 13.297 12.453 1 93.94 168 ARG B O 1
ATOM 2754 N N . GLN B 1 169 ? 2.395 11.828 13.656 1 92.94 169 GLN B N 1
ATOM 2755 C CA . GLN B 1 169 ? 1.331 11.711 14.648 1 92.94 169 GLN B CA 1
ATOM 2756 C C . GLN B 1 169 ? 1.041 13.055 15.305 1 92.94 169 GLN B C 1
ATOM 2758 O O . GLN B 1 169 ? -0.12 13.43 15.484 1 92.94 169 GLN B O 1
ATOM 2763 N N . SER B 1 170 ? 2.068 13.758 15.609 1 91.81 170 SER B N 1
ATOM 2764 C CA . SER B 1 170 ? 1.92 15.07 16.234 1 91.81 170 SER B CA 1
ATOM 2765 C C . SER B 1 170 ? 1.18 16.031 15.312 1 91.81 170 SER B C 1
ATOM 2767 O O . SER B 1 170 ? 0.284 16.766 15.75 1 91.81 170 SER B O 1
ATOM 2769 N N . MET B 1 171 ? 1.544 16.047 14.109 1 89.62 171 MET B N 1
ATOM 2770 C CA . MET B 1 171 ? 0.92 16.922 13.117 1 89.62 171 MET B CA 1
ATOM 2771 C C . MET B 1 171 ? -0.579 16.656 13.023 1 89.62 171 MET B C 1
ATOM 2773 O O . MET B 1 171 ? -1.375 17.578 12.938 1 89.62 171 MET B O 1
ATOM 2777 N N . LEU B 1 172 ? -0.945 15.414 13.125 1 88.19 172 LEU B N 1
ATOM 2778 C CA . LEU B 1 172 ? -2.348 15.039 12.992 1 88.19 172 LEU B CA 1
ATOM 2779 C C . LEU B 1 172 ? -3.121 15.383 14.266 1 88.19 172 LEU B C 1
ATOM 2781 O O . LEU B 1 172 ? -4.332 15.609 14.219 1 88.19 172 LEU B O 1
ATOM 2785 N N . MET B 1 173 ? -2.391 15.445 15.32 1 86.31 173 MET B N 1
ATOM 2786 C CA . MET B 1 173 ? -3.051 15.672 16.609 1 86.31 173 MET B CA 1
ATOM 2787 C C . MET B 1 173 ? -3.016 17.156 16.984 1 86.31 173 MET B C 1
ATOM 2789 O O . MET B 1 173 ? -3.539 17.547 18.016 1 86.31 173 MET B O 1
ATOM 2793 N N . ALA B 1 174 ? -2.338 17.844 16.172 1 76.94 174 ALA B N 1
ATOM 2794 C CA . ALA B 1 174 ? -2.213 19.266 16.484 1 76.94 174 ALA B CA 1
ATOM 2795 C C . ALA B 1 174 ? -3.584 19.906 16.688 1 76.94 174 ALA B C 1
ATOM 2797 O O . ALA B 1 174 ? -4.547 19.562 16 1 76.94 174 ALA B O 1
ATOM 2798 N N . GLU B 1 175 ? -3.852 20.609 17.797 1 66.88 175 GLU B N 1
ATOM 2799 C CA . GLU B 1 175 ? -5.078 21.312 18.156 1 66.88 175 GLU B CA 1
ATOM 2800 C C . GLU B 1 175 ? -5.219 22.609 17.375 1 66.88 175 GLU B C 1
ATOM 2802 O O . GLU B 1 175 ? -4.227 23.281 17.094 1 66.88 175 GLU B O 1
#

pLDDT: mean 87.33, std 10.34, range [48.5, 97.88]

Sequence (350 aa):
MQVYREAVRLYASSDLQVLSTVLTWILKSFKGILLRMTDRTHLVAPFLWAVVPLVPNTSVSLDEDLERSRVDAPSHFDFVLRRGTKRTGVLVVKDEMFRNSLVRAFLGCEIIADIEYCHEVHAVVTDGQTWVFIRSLDEKILYDEINVLTFCDGAPDTTMLHQVVGKRQSMLMAEMQVYREAVRLYASSDLQVLSTVLTWILKSFKGILLRMTDRTHLVAPFLWAVVPLVPNTSVSLDEDLERSRVDAPSHFDFVLRRGTKRTGVLVVKDEMFRNSLVRAFLGCEIIADIEYCHEVHAVVTDGQTWVFIRSLDEKILYDEINVLTFCDGAPDTTMLHQVVGKRQSMLMAE

Radius of gyration: 20.92 Å; Cα contacts (8 Å, |Δi|>4): 696; chains: 2; bounding box: 39×61×53 Å